Protein AF-A0A371BZV0-F1 (afdb_monomer_lite)

InterPro domains:
  IPR009071 High mobility group box domain [PF00505] (118-190)
  IPR009071 High mobility group box domain [PS50118] (118-191)
  IPR009071 High mobility group box domain [SM00398] (117-192)
  IPR036910 High mobility group box domain superfamily [G3DSA:1.10.30.10] (103-214)
  IPR036910 High mobility group box domain superfamily [SSF47095] (103-203)
  IPR050342 High Mobility Group Box (HMGB) [PTHR48112] (61-260)

Organism: Yarrowia lipolytica (NCBI:txid4952)

Radius of gyration: 34.26 Å; chains: 1; bounding box: 110×51×80 Å

pLDDT: mean 70.39, std 23.41, range [23.8, 97.5]

Secondary structure (DSSP, 8-state):
-------------HHHHHHHHHHHHHHHHHHHHHHHHHHHHHHHHHHHHHHHHHHHHHHHT--HHHHHHHHHTTTT----TTS-SSS-SSSSS---------TTS---PPP---TTSPPPPPPHHHHHHHHHHHHHHHHHHHTTPPPPPHHHHHHHHHHHHHHS-HHHHHHHHHHHHHHHHHHHHHHHHHHHHH-HHHHHHHHHHHTT-TT--S--S-------------------------SSTTTHHHHHHHHHHHHHHTT--

Sequence (265 aa):
MVKRRNNLNVDLEDSQLGQLKGKRDQVIAATKTLELAAQNASWAIRDFHAEFATIIGKLQNLTDEQIEALKELSLEALPEKGAFLGTNNSLFGGRAVEEELTPTGRKKRKREVDPLMPKKPMTVFLAFSTQQRAVIRAEREKQGLPPLINVDMANEVARLWSLLPEEAKEPYKVKYQEKLAEYHLRKEQYMASKNPAAAAELVAAAAVAEVADEEFADAVEDVEDVEDVEEGVEPEVKEEVKKK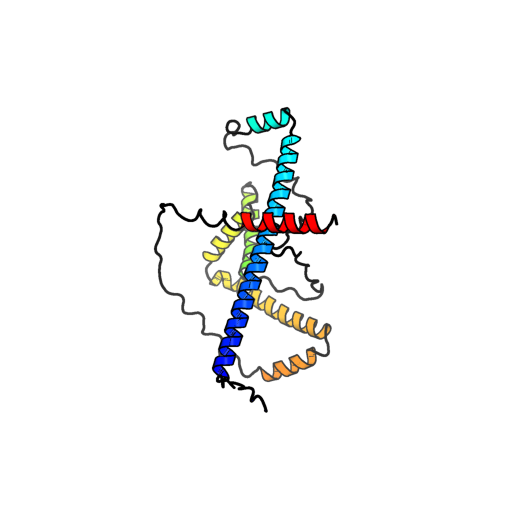DKKDKKDKKDKKAKKEKKRKE

Foldseek 3Di:
DDPPDPPPPPPDPVVNVVVVVVVVVVVVVVVVVVVVVVVLVVVVVVVVVVVVVVVVVVVVPDDPVNVVVVVVVPDPPDDPPDPDPDDPPPPPPDDDPPQDQDSVNDRPPDPPDPPQAQDQDDALLRVQLVVVLVVVQVVCVVVVHDRDDPVVSVVVSVVVVVVDDVVVSVVSVVVNVVSRVVNVVSNLVVVCVVPVPVNVVVVVVVVVPPPDDPPDPPDPPDDDDDDDDDDDDDDDDDDDDDPDVPPVVVVVVVVVVVVVVVVPD

Structure (mmCIF, N/CA/C/O backbone):
data_AF-A0A371BZV0-F1
#
_entry.id   AF-A0A371BZV0-F1
#
loop_
_atom_site.group_PDB
_atom_site.id
_atom_site.type_symbol
_atom_site.label_atom_id
_atom_site.label_alt_id
_atom_site.label_comp_id
_atom_site.label_asym_id
_atom_site.label_entity_id
_atom_site.label_seq_id
_atom_site.pdbx_PDB_ins_code
_atom_site.Cartn_x
_atom_site.Cartn_y
_atom_site.Cartn_z
_atom_site.occupancy
_atom_site.B_iso_or_equiv
_atom_site.auth_seq_id
_atom_site.auth_comp_id
_atom_site.auth_asym_id
_atom_site.auth_atom_id
_atom_site.pdbx_PDB_model_num
ATOM 1 N N . MET A 1 1 ? 79.883 -2.432 4.112 1.00 40.06 1 MET A N 1
ATOM 2 C CA . MET A 1 1 ? 78.928 -3.314 4.826 1.00 40.06 1 MET A CA 1
ATOM 3 C C . MET A 1 1 ? 77.507 -2.908 4.425 1.00 40.06 1 MET A C 1
ATOM 5 O O . MET A 1 1 ? 76.896 -2.070 5.071 1.00 40.06 1 MET A O 1
ATOM 9 N N . VAL A 1 2 ? 77.018 -3.399 3.282 1.00 39.94 2 VAL A N 1
ATOM 10 C CA . VAL A 1 2 ? 75.703 -3.019 2.731 1.00 39.94 2 VAL A CA 1
ATOM 11 C C . VAL A 1 2 ? 74.692 -4.087 3.141 1.00 39.94 2 VAL A C 1
ATOM 13 O O . VAL A 1 2 ? 74.765 -5.226 2.685 1.00 39.94 2 VAL A O 1
ATOM 16 N N . LYS A 1 3 ? 73.783 -3.734 4.055 1.00 49.84 3 LYS A N 1
ATOM 17 C CA . LYS A 1 3 ? 72.660 -4.583 4.475 1.00 49.84 3 LYS A CA 1
ATOM 18 C C . LYS A 1 3 ? 71.710 -4.740 3.285 1.00 49.84 3 LYS A C 1
ATOM 20 O O . LYS A 1 3 ? 70.922 -3.841 3.001 1.00 49.84 3 LYS A O 1
ATOM 25 N N . ARG A 1 4 ? 71.803 -5.876 2.586 1.00 47.41 4 ARG A N 1
ATOM 26 C CA . ARG A 1 4 ? 70.780 -6.327 1.635 1.00 47.41 4 ARG A CA 1
ATOM 27 C C . ARG A 1 4 ? 69.470 -6.476 2.408 1.00 47.41 4 ARG A C 1
ATOM 29 O O . ARG A 1 4 ? 69.357 -7.341 3.272 1.00 47.41 4 ARG A O 1
ATOM 36 N N . ARG A 1 5 ? 68.509 -5.587 2.154 1.00 54.34 5 ARG A N 1
ATOM 37 C CA . ARG A 1 5 ? 67.121 -5.797 2.571 1.00 54.34 5 ARG A CA 1
ATOM 38 C C . ARG A 1 5 ? 66.576 -6.900 1.671 1.00 54.34 5 ARG A C 1
ATOM 40 O O . ARG A 1 5 ? 66.437 -6.686 0.471 1.00 54.34 5 ARG A O 1
ATOM 47 N N . ASN A 1 6 ? 66.334 -8.076 2.240 1.00 51.59 6 ASN A N 1
ATOM 48 C CA . ASN A 1 6 ? 65.562 -9.123 1.584 1.00 51.59 6 ASN A CA 1
ATOM 49 C C . ASN A 1 6 ? 64.120 -8.620 1.453 1.00 51.59 6 ASN A C 1
ATOM 51 O O . ASN A 1 6 ? 63.315 -8.793 2.365 1.00 51.59 6 ASN A O 1
ATOM 55 N N . ASN A 1 7 ? 63.810 -7.956 0.341 1.00 53.53 7 ASN A N 1
ATOM 56 C CA . ASN A 1 7 ? 62.431 -7.784 -0.086 1.00 53.53 7 ASN A CA 1
ATOM 57 C C . ASN A 1 7 ? 61.965 -9.155 -0.584 1.00 53.53 7 ASN A C 1
ATOM 59 O O . ASN A 1 7 ? 62.291 -9.549 -1.701 1.00 53.53 7 ASN A O 1
ATOM 63 N N . LEU A 1 8 ? 61.258 -9.900 0.267 1.00 54.12 8 LEU A N 1
ATOM 64 C CA . LEU A 1 8 ? 60.425 -11.007 -0.191 1.00 54.12 8 LEU A CA 1
ATOM 65 C C . LEU A 1 8 ? 59.301 -10.394 -1.028 1.00 54.12 8 LEU A C 1
ATOM 67 O O . LEU A 1 8 ? 58.294 -9.944 -0.484 1.00 54.12 8 LEU A O 1
ATOM 71 N N . ASN A 1 9 ? 59.514 -10.316 -2.339 1.00 54.59 9 ASN A N 1
ATOM 72 C CA . ASN A 1 9 ? 58.431 -10.088 -3.279 1.00 54.59 9 ASN A CA 1
ATOM 73 C C . ASN A 1 9 ? 57.617 -11.382 -3.286 1.00 54.59 9 ASN A C 1
ATOM 75 O O . ASN A 1 9 ? 58.032 -12.389 -3.852 1.00 54.59 9 ASN A O 1
ATOM 79 N N . VAL A 1 10 ? 56.538 -11.401 -2.507 1.00 62.56 10 VAL A N 1
ATOM 80 C CA . VAL A 1 10 ? 55.558 -12.478 -2.577 1.00 62.56 10 VAL A CA 1
ATOM 81 C C . VAL A 1 10 ? 54.732 -12.163 -3.812 1.00 62.56 10 VAL A C 1
ATOM 83 O O . VAL A 1 10 ? 53.870 -11.287 -3.762 1.00 62.56 10 VAL A O 1
ATOM 86 N N . ASP A 1 11 ? 55.053 -12.817 -4.923 1.00 61.06 11 ASP A N 1
ATOM 87 C CA . ASP A 1 11 ? 54.274 -12.744 -6.155 1.00 61.06 11 ASP A CA 1
ATOM 88 C C . ASP A 1 11 ? 52.943 -13.477 -5.903 1.00 61.06 11 ASP A C 1
ATOM 90 O O . ASP A 1 11 ? 52.783 -14.661 -6.190 1.00 61.06 11 ASP A O 1
ATOM 94 N N . LEU A 1 12 ? 52.007 -12.800 -5.229 1.00 62.16 12 LEU A N 1
ATOM 95 C CA . LEU A 1 12 ? 50.623 -13.249 -5.147 1.00 62.16 12 LEU A CA 1
ATOM 96 C C . LEU A 1 12 ? 49.982 -12.986 -6.506 1.00 62.16 12 LEU A C 1
ATOM 98 O O . LEU A 1 12 ? 49.878 -11.831 -6.914 1.00 62.16 12 LEU A O 1
ATOM 102 N N . GLU A 1 13 ? 49.522 -14.049 -7.161 1.00 75.69 13 GLU A N 1
ATOM 103 C CA . GLU A 1 13 ? 48.702 -13.974 -8.371 1.00 75.69 13 GLU A CA 1
ATOM 104 C C . GLU A 1 13 ? 47.569 -12.948 -8.183 1.00 75.69 13 GLU A C 1
ATOM 106 O O . GLU A 1 13 ? 46.891 -12.948 -7.146 1.00 75.69 13 GLU A O 1
ATOM 111 N N . ASP A 1 14 ? 47.318 -12.092 -9.179 1.00 73.06 14 ASP A N 1
ATOM 112 C CA . ASP A 1 14 ? 46.333 -10.996 -9.096 1.00 73.06 14 ASP A CA 1
ATOM 113 C C . ASP A 1 14 ? 44.936 -11.481 -8.658 1.00 73.06 14 ASP A C 1
ATOM 115 O O . ASP A 1 14 ? 44.202 -10.782 -7.950 1.00 73.06 14 ASP A O 1
ATOM 119 N N . SER A 1 15 ? 44.599 -12.729 -8.999 1.00 74.88 15 SER A N 1
ATOM 120 C CA . SER A 1 15 ? 43.389 -13.429 -8.556 1.00 74.88 15 SER A CA 1
ATOM 121 C C . SER A 1 15 ? 43.332 -13.629 -7.033 1.00 74.88 15 SER A C 1
ATOM 123 O O . SER A 1 15 ? 42.316 -13.333 -6.397 1.00 74.88 15 SER A O 1
ATOM 125 N N . GLN A 1 16 ? 44.430 -14.059 -6.402 1.00 80.75 16 GLN A N 1
ATOM 126 C CA . GLN A 1 16 ? 44.503 -14.252 -4.949 1.00 80.75 16 GLN A CA 1
ATOM 127 C C . GLN A 1 16 ? 44.438 -12.915 -4.201 1.00 80.75 16 GLN A C 1
ATOM 129 O O . GLN A 1 16 ? 43.784 -12.811 -3.158 1.00 80.75 16 GLN A O 1
ATOM 134 N N . LEU A 1 17 ? 45.053 -11.868 -4.757 1.00 80.06 17 LEU A N 1
ATOM 135 C CA . LEU A 1 17 ? 44.979 -10.515 -4.210 1.00 80.06 17 LEU A CA 1
ATOM 136 C C . LEU A 1 17 ? 43.555 -9.940 -4.306 1.00 80.06 17 LEU A C 1
ATOM 138 O O . LEU A 1 17 ? 43.085 -9.294 -3.365 1.00 80.06 17 LEU A O 1
ATOM 142 N N . GLY A 1 18 ? 42.849 -10.202 -5.410 1.00 87.31 18 GLY A N 1
ATOM 143 C CA . GLY A 1 18 ? 41.439 -9.850 -5.593 1.00 87.31 18 GLY A CA 1
ATOM 144 C C . GLY A 1 18 ? 40.530 -10.538 -4.573 1.00 87.31 18 GLY A C 1
ATOM 145 O O . GLY A 1 18 ? 39.744 -9.872 -3.895 1.00 87.31 18 GLY A O 1
ATOM 146 N N . GLN A 1 19 ? 40.699 -11.848 -4.376 1.00 89.62 19 GLN A N 1
ATOM 147 C CA . GLN A 1 19 ? 39.958 -12.608 -3.363 1.00 89.62 19 GLN A CA 1
ATOM 148 C C . GLN A 1 19 ? 40.221 -12.095 -1.942 1.00 89.62 19 GLN A C 1
ATOM 150 O O . GLN A 1 19 ? 39.294 -11.986 -1.138 1.00 89.62 19 GLN A O 1
ATOM 155 N N . LEU A 1 20 ? 41.470 -11.749 -1.619 1.00 88.88 20 LEU A N 1
ATOM 156 C CA . LEU A 1 20 ? 41.826 -11.230 -0.300 1.00 88.88 20 LEU A CA 1
ATOM 157 C C . LEU A 1 20 ? 41.215 -9.845 -0.041 1.00 88.88 20 LEU A C 1
ATOM 159 O O . LEU A 1 20 ? 40.730 -9.588 1.062 1.00 88.88 20 LEU A O 1
ATOM 163 N N . LYS A 1 21 ? 41.177 -8.972 -1.057 1.00 90.88 21 LYS A N 1
ATOM 164 C CA . LYS A 1 21 ? 40.480 -7.677 -0.989 1.00 90.88 21 LYS A CA 1
ATOM 165 C C . LYS A 1 21 ? 38.976 -7.866 -0.780 1.00 90.88 21 LYS A C 1
ATOM 167 O O . LYS A 1 21 ? 38.430 -7.250 0.128 1.00 90.88 21 LYS A O 1
ATOM 172 N N . GLY A 1 22 ? 38.343 -8.779 -1.518 1.00 94.38 22 GLY A N 1
ATOM 173 C CA . GLY A 1 22 ? 36.924 -9.106 -1.341 1.00 94.38 22 GLY A CA 1
ATOM 174 C C . GLY A 1 22 ? 36.604 -9.619 0.066 1.00 94.38 22 GLY A C 1
ATOM 175 O O . GLY A 1 22 ? 35.682 -9.125 0.710 1.00 94.38 22 GLY A O 1
ATOM 176 N N . LYS A 1 23 ? 37.420 -10.538 0.602 1.00 94.00 23 LYS A N 1
ATOM 177 C CA . LYS A 1 23 ? 37.276 -11.036 1.983 1.00 94.00 23 LYS A CA 1
ATOM 178 C C . LYS A 1 23 ? 37.471 -9.932 3.023 1.00 94.00 23 LYS A C 1
ATOM 180 O O . LYS A 1 23 ? 36.718 -9.859 3.990 1.00 94.00 23 LYS A O 1
ATOM 185 N N . ARG A 1 24 ? 38.454 -9.047 2.833 1.00 94.56 24 ARG A N 1
ATOM 186 C CA . ARG A 1 24 ? 38.654 -7.874 3.698 1.00 94.56 24 ARG A CA 1
ATOM 187 C C . ARG A 1 24 ? 37.422 -6.970 3.681 1.00 94.56 24 ARG A C 1
ATOM 189 O O . ARG A 1 24 ? 36.960 -6.556 4.740 1.00 94.56 24 ARG A O 1
ATOM 196 N N . ASP A 1 25 ? 36.891 -6.679 2.501 1.00 95.69 25 ASP A N 1
ATOM 197 C CA . ASP A 1 25 ? 35.738 -5.794 2.348 1.00 95.69 25 ASP A CA 1
ATOM 198 C C . ASP A 1 25 ? 34.473 -6.428 2.949 1.00 95.69 25 ASP A C 1
ATOM 200 O O . ASP A 1 25 ? 33.701 -5.735 3.608 1.00 95.69 25 ASP A O 1
ATOM 204 N N . GLN A 1 26 ? 34.324 -7.754 2.857 1.00 95.75 26 GLN A N 1
ATOM 205 C CA . GLN A 1 26 ? 33.276 -8.511 3.545 1.00 95.75 26 GLN A CA 1
ATOM 206 C C . GLN A 1 26 ? 33.379 -8.392 5.074 1.00 95.75 26 GLN A C 1
ATOM 208 O O . GLN A 1 26 ? 32.373 -8.147 5.739 1.00 95.75 26 GLN A O 1
ATOM 213 N N . VAL A 1 27 ? 34.587 -8.502 5.641 1.00 96.88 27 VAL A N 1
ATOM 214 C CA . VAL A 1 27 ? 34.812 -8.296 7.084 1.00 96.88 27 VAL A CA 1
ATOM 215 C C . VAL A 1 27 ? 34.461 -6.864 7.492 1.00 96.88 27 VAL A C 1
ATOM 217 O O . VAL A 1 27 ? 33.822 -6.665 8.521 1.00 96.88 27 VAL A O 1
ATOM 220 N N . ILE A 1 28 ? 34.823 -5.864 6.684 1.00 96.75 28 ILE A N 1
ATOM 221 C CA . ILE A 1 28 ? 34.488 -4.455 6.944 1.00 96.75 28 ILE A CA 1
ATOM 222 C C . ILE A 1 28 ? 32.972 -4.217 6.869 1.00 96.75 28 ILE A C 1
ATOM 224 O O . ILE A 1 28 ? 32.425 -3.447 7.658 1.00 96.75 28 ILE A O 1
ATOM 228 N N . ALA A 1 29 ? 32.276 -4.860 5.933 1.00 97.00 29 ALA A N 1
ATOM 229 C CA . ALA A 1 29 ? 30.821 -4.791 5.857 1.00 97.00 29 ALA A CA 1
ATOM 230 C C . ALA A 1 29 ? 30.184 -5.392 7.118 1.00 97.00 29 ALA A C 1
ATOM 232 O O . ALA A 1 29 ? 29.370 -4.730 7.760 1.00 97.00 29 ALA A O 1
ATOM 233 N N . ALA A 1 30 ? 30.616 -6.591 7.520 1.00 97.44 30 ALA A N 1
ATOM 234 C CA . ALA A 1 30 ? 30.106 -7.279 8.704 1.00 97.44 30 ALA A CA 1
ATOM 235 C C . ALA A 1 30 ? 30.332 -6.480 10.002 1.00 97.44 30 ALA A C 1
ATOM 237 O O . ALA A 1 30 ? 29.458 -6.424 10.871 1.00 97.44 30 ALA A O 1
ATOM 238 N N . THR A 1 31 ? 31.482 -5.816 10.146 1.00 97.31 31 THR A N 1
ATOM 239 C CA . THR A 1 31 ? 31.759 -4.982 11.326 1.00 97.31 31 THR A CA 1
ATOM 240 C C . THR A 1 31 ? 30.892 -3.728 11.352 1.00 97.31 31 THR A C 1
ATOM 242 O O . THR A 1 31 ? 30.377 -3.379 12.412 1.00 97.31 31 THR A O 1
ATOM 245 N N . LYS A 1 32 ? 30.644 -3.090 10.202 1.00 97.50 32 LYS A N 1
ATOM 246 C CA . LYS A 1 32 ? 29.723 -1.945 10.111 1.00 97.50 32 LYS A CA 1
ATOM 247 C C . LYS A 1 32 ? 28.277 -2.334 10.398 1.00 97.50 32 LYS A C 1
ATOM 249 O O . LYS A 1 32 ? 27.567 -1.580 11.058 1.00 97.50 32 LYS A O 1
ATOM 254 N N . THR A 1 33 ? 27.831 -3.504 9.941 1.00 97.38 33 THR A N 1
ATOM 255 C CA . THR A 1 33 ? 26.485 -3.995 10.271 1.00 97.38 33 THR A CA 1
ATOM 256 C C . THR A 1 33 ? 26.351 -4.300 11.759 1.00 97.38 33 THR A C 1
ATOM 258 O O . THR A 1 33 ? 25.329 -3.968 12.353 1.00 97.38 33 THR A O 1
ATOM 261 N N . LEU A 1 34 ? 27.392 -4.864 12.384 1.00 97.12 34 LEU A N 1
ATOM 262 C CA . LEU A 1 34 ? 27.423 -5.091 13.830 1.00 97.12 34 LEU A CA 1
ATOM 263 C C . LEU A 1 34 ? 27.383 -3.766 14.607 1.00 97.12 34 LEU A C 1
ATOM 265 O O . LEU A 1 34 ? 26.657 -3.649 15.591 1.00 97.12 34 LEU A O 1
ATOM 269 N N . GLU A 1 35 ? 28.131 -2.759 14.154 1.00 96.69 35 GLU A N 1
ATOM 270 C CA . GLU A 1 35 ? 28.120 -1.421 14.746 1.00 96.69 35 GLU A CA 1
ATOM 271 C C . GLU A 1 35 ? 26.728 -0.782 14.663 1.00 96.69 35 GLU A C 1
ATOM 273 O O . GLU A 1 35 ? 26.225 -0.274 15.666 1.00 96.69 35 GLU A O 1
ATOM 278 N N . LEU A 1 36 ? 26.067 -0.867 13.505 1.00 97.38 36 LEU A N 1
ATOM 279 C CA . LEU A 1 36 ? 24.704 -0.365 13.329 1.00 97.38 36 LEU A CA 1
ATOM 280 C C . LEU A 1 36 ? 23.706 -1.101 14.233 1.00 97.38 36 LEU A C 1
ATOM 282 O O . LEU A 1 36 ? 22.873 -0.464 14.874 1.00 97.38 36 LEU A O 1
ATOM 286 N N . ALA A 1 37 ? 23.808 -2.428 14.334 1.00 96.81 37 ALA A N 1
ATOM 287 C CA . ALA A 1 37 ? 22.966 -3.218 15.228 1.00 96.81 37 ALA A CA 1
ATOM 288 C C . ALA A 1 37 ? 23.155 -2.807 16.699 1.00 96.81 37 ALA A C 1
ATOM 290 O O . ALA A 1 37 ? 22.175 -2.642 17.426 1.00 96.81 37 ALA A O 1
ATOM 291 N N . ALA A 1 38 ? 24.397 -2.563 17.128 1.00 96.50 38 ALA A N 1
ATOM 292 C CA . ALA A 1 38 ? 24.695 -2.081 18.475 1.00 96.50 38 ALA A CA 1
ATOM 293 C C . ALA A 1 38 ? 24.136 -0.669 18.733 1.00 96.50 38 ALA A C 1
ATOM 295 O O . ALA A 1 38 ? 23.610 -0.399 19.815 1.00 96.50 38 ALA A O 1
ATOM 296 N N . GLN A 1 39 ? 24.206 0.229 17.745 1.00 96.56 39 GLN A N 1
ATOM 297 C CA . GLN A 1 39 ? 23.608 1.565 17.834 1.00 96.56 39 GLN A CA 1
ATOM 298 C C . GLN A 1 39 ? 22.078 1.495 17.936 1.00 96.56 39 GLN A C 1
ATOM 300 O O . GLN A 1 39 ? 21.499 2.155 18.798 1.00 96.56 39 GLN A O 1
ATOM 305 N N . ASN A 1 40 ? 21.432 0.651 17.128 1.00 95.38 40 ASN A N 1
ATOM 306 C CA . ASN A 1 40 ? 19.984 0.443 17.177 1.00 95.38 40 ASN A CA 1
ATOM 307 C C . ASN A 1 40 ? 19.537 -0.131 18.527 1.00 95.38 40 ASN A C 1
ATOM 309 O O . ASN A 1 40 ? 18.561 0.347 19.098 1.00 95.38 40 ASN A O 1
ATOM 313 N N . ALA A 1 41 ? 20.276 -1.099 19.076 1.00 95.88 41 ALA A N 1
ATOM 314 C CA . ALA A 1 41 ? 20.005 -1.634 20.408 1.00 95.88 41 ALA A CA 1
ATOM 315 C C . ALA A 1 41 ? 20.126 -0.549 21.493 1.00 95.88 41 ALA A C 1
ATOM 317 O O . ALA A 1 41 ? 19.272 -0.450 22.368 1.00 95.88 41 ALA A O 1
ATOM 318 N N . SER A 1 42 ? 21.148 0.310 21.415 1.00 95.38 42 SER A N 1
ATOM 319 C CA . SER A 1 42 ? 21.314 1.448 22.331 1.00 95.38 42 SER A CA 1
ATOM 320 C C . SER A 1 42 ? 20.135 2.426 22.265 1.00 95.38 42 SER A C 1
ATOM 322 O O . SER A 1 42 ? 19.647 2.884 23.300 1.00 95.38 42 SER A O 1
ATOM 324 N N . TRP A 1 43 ? 19.646 2.716 21.055 1.00 95.38 43 TRP A N 1
ATOM 325 C CA . TRP A 1 43 ? 18.470 3.559 20.854 1.00 95.38 43 TRP A CA 1
ATOM 326 C C . TRP A 1 43 ? 17.208 2.925 21.449 1.00 95.38 43 TRP A C 1
ATOM 328 O O . TRP A 1 43 ? 16.553 3.557 22.273 1.00 95.38 43 TRP A O 1
ATOM 338 N N . ALA A 1 44 ? 16.945 1.650 21.152 1.00 95.00 44 ALA A N 1
ATOM 339 C CA . ALA A 1 44 ? 15.802 0.919 21.698 1.00 95.00 44 ALA A CA 1
ATOM 340 C C . ALA A 1 44 ? 15.808 0.872 23.237 1.00 95.00 44 ALA A C 1
ATOM 342 O O . ALA A 1 44 ? 14.771 1.057 23.869 1.00 95.00 44 ALA A O 1
ATOM 343 N N . ILE A 1 45 ? 16.978 0.683 23.860 1.00 95.12 45 ILE A N 1
ATOM 344 C CA . ILE A 1 45 ? 17.112 0.711 25.325 1.00 95.12 45 ILE A CA 1
ATOM 345 C C . ILE A 1 45 ? 16.786 2.103 25.872 1.00 95.12 45 ILE A C 1
ATOM 347 O O . ILE A 1 45 ? 16.069 2.227 26.863 1.00 95.12 45 ILE A O 1
ATOM 351 N N . ARG A 1 46 ? 17.306 3.166 25.252 1.00 94.31 46 ARG A N 1
ATOM 352 C CA . ARG A 1 46 ? 17.027 4.539 25.690 1.00 94.31 46 ARG A CA 1
ATOM 353 C C . ARG A 1 46 ? 15.536 4.860 25.595 1.00 94.31 46 ARG A C 1
ATOM 355 O O . ARG A 1 46 ? 15.000 5.458 26.527 1.00 94.31 46 ARG A O 1
ATOM 362 N N . ASP A 1 47 ? 14.899 4.468 24.503 1.00 94.38 47 ASP A N 1
ATOM 363 C CA . ASP A 1 47 ? 13.479 4.712 24.271 1.00 94.38 47 ASP A CA 1
ATOM 364 C C . ASP A 1 47 ? 12.622 3.932 25.271 1.00 94.38 47 ASP A C 1
ATOM 366 O O . ASP A 1 47 ? 11.784 4.532 25.944 1.00 94.38 47 ASP A O 1
ATOM 370 N N . PHE A 1 48 ? 12.936 2.652 25.505 1.00 95.25 48 PHE A N 1
ATOM 371 C CA . PHE A 1 48 ? 12.301 1.860 26.561 1.00 95.25 48 PHE A CA 1
ATOM 372 C C . PHE A 1 48 ? 12.418 2.540 27.930 1.00 95.25 48 PHE A C 1
ATOM 374 O O . PHE A 1 48 ? 11.429 2.679 28.642 1.00 95.25 48 PHE A O 1
ATOM 381 N N . HIS A 1 49 ? 13.609 3.016 28.302 1.00 94.38 49 HIS A N 1
ATOM 382 C CA . HIS A 1 49 ? 13.808 3.709 29.576 1.00 94.38 49 HIS A CA 1
ATOM 383 C C . HIS A 1 49 ? 13.002 5.016 29.670 1.00 94.38 49 HIS A C 1
ATOM 385 O O . HIS A 1 49 ? 12.516 5.351 30.751 1.00 94.38 49 HIS A O 1
ATOM 391 N N . ALA A 1 50 ? 12.854 5.759 28.571 1.00 90.88 50 ALA A N 1
ATOM 392 C CA . ALA A 1 50 ? 12.088 7.004 28.536 1.00 90.88 50 ALA A CA 1
ATOM 393 C C . ALA A 1 50 ? 10.577 6.756 28.671 1.00 90.88 50 ALA A C 1
ATOM 395 O O . ALA A 1 50 ? 9.901 7.433 29.453 1.00 90.88 50 ALA A O 1
ATOM 396 N N . GLU A 1 51 ? 10.050 5.762 27.960 1.00 91.50 51 GLU A N 1
ATOM 397 C CA . GLU A 1 51 ? 8.651 5.350 28.072 1.00 91.50 51 GLU A CA 1
ATOM 398 C C . GLU A 1 51 ? 8.357 4.772 29.454 1.00 91.50 51 GLU A C 1
ATOM 400 O O . GLU A 1 51 ? 7.393 5.180 30.101 1.00 91.50 51 GLU A O 1
ATOM 405 N N . PHE A 1 52 ? 9.233 3.904 29.963 1.00 90.75 52 PHE A N 1
ATOM 406 C CA . PHE A 1 52 ? 9.118 3.324 31.296 1.00 90.75 52 PHE A CA 1
ATOM 407 C C . PHE A 1 52 ? 9.116 4.402 32.389 1.00 90.75 52 PHE A C 1
ATOM 409 O O . PHE A 1 52 ? 8.268 4.376 33.279 1.00 90.75 52 PHE A O 1
ATOM 416 N N . ALA A 1 53 ? 9.993 5.406 32.294 1.00 87.31 53 ALA A N 1
ATOM 417 C CA . ALA A 1 53 ? 9.992 6.547 33.210 1.00 87.31 53 ALA A CA 1
ATOM 418 C C . ALA A 1 53 ? 8.705 7.380 33.104 1.00 87.31 53 ALA A C 1
ATOM 420 O O . ALA A 1 53 ? 8.184 7.840 34.118 1.00 87.31 53 ALA A O 1
ATOM 421 N N . THR A 1 54 ? 8.162 7.541 31.896 1.00 89.94 54 THR A N 1
ATOM 422 C CA . THR A 1 54 ? 6.887 8.238 31.676 1.00 89.94 54 THR A CA 1
ATOM 423 C C . THR A 1 54 ? 5.722 7.471 32.302 1.00 89.94 54 THR A C 1
ATOM 425 O O . THR A 1 54 ? 4.863 8.076 32.937 1.00 89.94 54 THR A O 1
ATOM 428 N N . ILE A 1 55 ? 5.692 6.144 32.159 1.00 86.94 55 ILE A N 1
ATOM 429 C CA . ILE A 1 55 ? 4.672 5.273 32.756 1.00 86.94 55 ILE A CA 1
ATOM 430 C C . ILE A 1 55 ? 4.768 5.304 34.282 1.00 86.94 55 ILE A C 1
ATOM 432 O O . ILE A 1 55 ? 3.749 5.488 34.940 1.00 86.94 55 ILE A O 1
ATOM 436 N N . ILE A 1 56 ? 5.973 5.204 34.852 1.00 83.56 56 ILE A N 1
ATOM 437 C CA . ILE A 1 56 ? 6.180 5.337 36.302 1.00 83.56 56 ILE A CA 1
ATOM 438 C C . ILE A 1 56 ? 5.736 6.714 36.792 1.00 83.56 56 ILE A C 1
ATOM 440 O O . ILE A 1 56 ? 5.022 6.799 37.785 1.00 83.56 56 ILE A O 1
ATOM 444 N N . GLY A 1 57 ? 6.114 7.786 36.095 1.00 82.81 57 GLY A N 1
ATOM 445 C CA . GLY A 1 57 ? 5.695 9.140 36.452 1.00 82.81 57 GLY A CA 1
ATOM 446 C C . GLY A 1 57 ? 4.178 9.313 36.387 1.00 82.81 57 GLY A C 1
ATOM 447 O O . GLY A 1 57 ? 3.604 9.987 37.234 1.00 82.81 57 GLY A O 1
ATOM 448 N N . LYS A 1 58 ? 3.502 8.669 35.428 1.00 81.06 58 LYS A N 1
ATOM 449 C CA . LYS A 1 58 ? 2.036 8.607 35.403 1.00 81.06 58 LYS A CA 1
ATOM 450 C C . LYS A 1 58 ? 1.515 7.850 36.625 1.00 81.06 58 LYS A C 1
ATOM 452 O O . LYS A 1 58 ? 0.744 8.434 37.368 1.00 81.06 58 LYS A O 1
ATOM 457 N N . LEU A 1 59 ? 2.000 6.632 36.881 1.00 72.50 59 LEU A N 1
ATOM 458 C CA . LEU A 1 59 ? 1.610 5.787 38.022 1.00 72.50 59 LEU A CA 1
ATOM 459 C C . LEU A 1 59 ? 1.777 6.471 39.385 1.00 72.50 59 LEU A C 1
ATOM 461 O O . LEU A 1 59 ? 0.939 6.291 40.257 1.00 72.50 59 LEU A O 1
ATOM 465 N N . GLN A 1 60 ? 2.830 7.267 39.566 1.00 75.88 60 GLN A N 1
ATOM 466 C CA . GLN A 1 60 ? 3.081 8.015 40.803 1.00 75.88 60 GLN A CA 1
ATOM 467 C C . GLN A 1 60 ? 2.134 9.205 41.005 1.00 75.88 60 GLN A C 1
ATOM 469 O O . GLN A 1 60 ? 1.970 9.656 42.133 1.00 75.88 60 GLN A O 1
ATOM 474 N N . ASN A 1 61 ? 1.530 9.710 39.928 1.00 73.62 61 ASN A N 1
ATOM 475 C CA . ASN A 1 61 ? 0.587 10.827 39.953 1.00 73.62 61 ASN A CA 1
ATOM 476 C C . ASN A 1 61 ? -0.878 10.371 39.858 1.00 73.62 61 ASN A C 1
ATOM 478 O O . ASN A 1 61 ? -1.764 11.220 39.754 1.00 73.62 61 ASN A O 1
ATOM 482 N N . LEU A 1 62 ? -1.145 9.059 39.859 1.00 71.31 62 LEU A N 1
ATOM 483 C CA . LEU A 1 62 ? -2.510 8.559 39.977 1.00 71.31 62 LEU A CA 1
ATOM 484 C C . LEU A 1 62 ? -3.025 8.857 41.390 1.00 71.31 62 LEU A C 1
ATOM 486 O O . LEU A 1 62 ? -2.379 8.515 42.378 1.00 71.31 62 LEU A O 1
ATOM 490 N N . THR A 1 63 ? -4.188 9.497 41.474 1.00 78.62 63 THR A N 1
ATOM 491 C CA . THR A 1 63 ? -4.894 9.701 42.742 1.00 78.62 63 THR A CA 1
ATOM 492 C C . THR A 1 63 ? -5.494 8.383 43.225 1.00 78.62 63 THR A C 1
ATOM 494 O O . THR A 1 63 ? -5.779 7.496 42.417 1.00 78.62 63 THR A O 1
ATOM 497 N N . ASP A 1 64 ? -5.723 8.256 44.532 1.00 74.38 64 ASP A N 1
ATOM 498 C CA . ASP A 1 64 ? -6.292 7.038 45.125 1.00 74.38 64 ASP A CA 1
ATOM 499 C C . ASP A 1 64 ? -7.639 6.649 44.476 1.00 74.38 64 ASP A C 1
ATOM 501 O O . ASP A 1 64 ? -7.876 5.473 44.210 1.00 74.38 64 ASP A O 1
ATOM 505 N N . GLU A 1 65 ? -8.445 7.635 44.065 1.00 74.44 65 GLU A N 1
ATOM 506 C CA . GLU A 1 65 ? -9.693 7.439 43.307 1.00 74.44 65 GLU A CA 1
ATOM 507 C C . GLU A 1 65 ? -9.471 6.799 41.920 1.00 74.44 65 GLU A C 1
ATOM 509 O O . GLU A 1 65 ? -10.242 5.944 41.485 1.00 74.44 65 GLU A O 1
ATOM 514 N N . GLN A 1 66 ? -8.401 7.173 41.207 1.00 73.31 66 GLN A N 1
ATOM 515 C CA . GLN A 1 66 ? -8.063 6.573 39.908 1.00 73.31 66 GLN A CA 1
ATOM 516 C C . GLN A 1 66 ? -7.480 5.164 40.060 1.00 73.31 66 GLN A C 1
ATOM 518 O O . GLN A 1 66 ? -7.655 4.320 39.180 1.00 73.31 66 GLN A O 1
ATOM 523 N N . ILE A 1 67 ? -6.800 4.899 41.177 1.00 70.69 67 ILE A N 1
ATOM 524 C CA . ILE A 1 67 ? -6.291 3.569 41.529 1.00 70.69 67 ILE A CA 1
ATOM 525 C C . ILE A 1 67 ? -7.457 2.633 41.872 1.00 70.69 67 ILE A C 1
ATOM 527 O O . ILE A 1 67 ? -7.435 1.470 41.472 1.00 70.69 67 ILE A O 1
ATOM 531 N N . GLU A 1 68 ? -8.481 3.122 42.572 1.00 71.38 68 GLU A N 1
ATOM 532 C CA . GLU A 1 68 ? -9.710 2.372 42.852 1.00 71.38 68 GLU A CA 1
ATOM 533 C C . GLU A 1 68 ? -10.520 2.102 41.578 1.00 71.38 68 GLU A C 1
ATOM 535 O O . GLU A 1 68 ? -10.874 0.952 41.328 1.00 71.38 68 GLU A O 1
ATOM 540 N N . ALA A 1 69 ? -10.688 3.091 40.694 1.00 69.12 69 ALA A N 1
ATOM 541 C CA . ALA A 1 69 ? -11.358 2.899 39.403 1.00 69.12 69 ALA A CA 1
ATOM 542 C C . ALA A 1 69 ? -10.652 1.869 38.495 1.00 69.12 69 ALA A C 1
ATOM 544 O O . ALA A 1 69 ? -11.305 1.102 37.788 1.00 69.12 69 ALA A O 1
ATOM 545 N N . LEU A 1 70 ? -9.314 1.805 38.517 1.00 67.94 70 LEU A N 1
ATOM 546 C CA . LEU A 1 70 ? -8.553 0.780 37.790 1.00 67.94 70 LEU A CA 1
ATOM 547 C C . LEU A 1 70 ? -8.704 -0.623 38.392 1.00 67.94 70 LEU A C 1
ATOM 549 O O . LEU A 1 70 ? -8.641 -1.604 37.650 1.00 67.94 70 LEU A O 1
ATOM 553 N N . LYS A 1 71 ? -8.901 -0.731 39.711 1.00 64.69 71 LYS A N 1
ATOM 554 C CA . LYS A 1 71 ? -9.182 -2.007 40.384 1.00 64.69 71 LYS A CA 1
ATOM 555 C C . LYS A 1 71 ? -10.588 -2.506 40.062 1.00 64.69 71 LYS A C 1
ATOM 557 O O . LYS A 1 71 ? -10.734 -3.691 39.782 1.00 64.69 71 LYS A O 1
ATOM 562 N N . GLU A 1 72 ? -11.580 -1.615 40.015 1.00 61.81 72 GLU A N 1
ATOM 563 C CA . GLU A 1 72 ? -12.948 -1.968 39.604 1.00 61.81 72 GLU A CA 1
ATOM 564 C C . GLU A 1 72 ? -13.035 -2.405 38.135 1.00 61.81 72 GLU A C 1
ATOM 566 O O . GLU A 1 72 ? -13.861 -3.241 37.778 1.00 61.81 72 GLU A O 1
ATOM 571 N N . LEU A 1 73 ? -12.137 -1.909 37.280 1.00 58.38 73 LEU A N 1
ATOM 572 C CA . LEU A 1 73 ? -12.052 -2.328 35.880 1.00 58.38 73 LEU A CA 1
ATOM 573 C C . LEU A 1 73 ? -11.346 -3.686 35.688 1.00 58.38 73 LEU A C 1
ATOM 575 O O . LEU A 1 73 ? -11.401 -4.258 34.596 1.00 58.38 73 LEU A O 1
ATOM 579 N N . SER A 1 74 ? -10.663 -4.215 36.712 1.00 64.00 74 SER A N 1
ATOM 580 C CA . SER A 1 74 ? -9.945 -5.486 36.617 1.00 64.00 74 SER A CA 1
ATOM 581 C C . SER A 1 74 ? -10.835 -6.659 37.049 1.00 64.00 74 SER A C 1
ATOM 583 O O . SER A 1 74 ? -11.109 -6.867 38.224 1.00 64.00 74 SER A O 1
ATOM 585 N N . LEU A 1 75 ? -11.257 -7.433 36.046 1.00 49.34 75 LEU A N 1
ATOM 586 C CA . LEU A 1 75 ? -11.878 -8.767 36.091 1.00 49.34 75 LEU A CA 1
ATOM 587 C C . LEU A 1 75 ? -13.338 -8.945 36.546 1.00 49.34 75 LEU A C 1
ATOM 589 O O . LEU A 1 75 ? -13.890 -9.984 36.194 1.00 49.34 75 LEU A O 1
ATOM 593 N N . GLU A 1 76 ? -14.003 -7.980 37.186 1.00 54.41 76 GLU A N 1
ATOM 594 C CA . GLU A 1 76 ? -15.405 -8.178 37.635 1.00 54.41 76 GLU A CA 1
ATOM 595 C C . GLU A 1 76 ? -16.441 -7.270 36.938 1.00 54.41 76 GLU A C 1
ATOM 597 O O . GLU A 1 76 ? -17.631 -7.573 36.928 1.00 54.41 76 GLU A O 1
ATOM 602 N N . ALA A 1 77 ? -16.001 -6.210 36.248 1.00 53.75 77 ALA A N 1
ATOM 603 C CA . ALA A 1 77 ? -16.868 -5.259 35.541 1.00 53.75 77 ALA A CA 1
ATOM 604 C C . ALA A 1 77 ? -16.927 -5.487 34.014 1.00 53.75 77 ALA A C 1
ATOM 606 O O . ALA A 1 77 ? -16.770 -4.556 33.223 1.00 53.75 77 ALA A O 1
ATOM 607 N N . LEU A 1 78 ? -17.163 -6.726 33.573 1.00 39.72 78 LEU A N 1
ATOM 608 C CA . LEU A 1 78 ? -17.622 -6.986 32.204 1.00 39.72 78 LEU A CA 1
ATOM 609 C C . LEU A 1 78 ? -19.153 -6.853 32.175 1.00 39.72 78 LEU A C 1
ATOM 611 O O . LEU A 1 78 ? -19.833 -7.767 32.643 1.00 39.72 78 LEU A O 1
ATOM 615 N N . PRO A 1 79 ? -19.736 -5.775 31.615 1.00 49.31 79 PRO A N 1
ATOM 616 C CA . PRO A 1 79 ? -21.134 -5.829 31.222 1.00 49.31 79 PRO A CA 1
ATOM 617 C C . PRO A 1 79 ? -21.280 -6.943 30.183 1.00 49.31 79 PRO A C 1
ATOM 619 O O . PRO A 1 79 ? -20.481 -7.034 29.242 1.00 49.31 79 PRO A O 1
ATOM 622 N N . GLU A 1 80 ? -22.276 -7.809 30.372 1.00 51.16 80 GLU A N 1
ATOM 623 C CA . GLU A 1 80 ? -22.610 -8.863 29.419 1.00 51.16 80 GLU A CA 1
ATOM 624 C C . GLU A 1 80 ? -22.606 -8.316 27.986 1.00 51.16 80 GLU A C 1
ATOM 626 O O . GLU A 1 80 ? -23.065 -7.202 27.710 1.00 51.16 80 GLU A O 1
ATOM 631 N N . LYS A 1 81 ? -22.020 -9.107 27.083 1.00 50.47 81 LYS A N 1
ATOM 632 C CA . LYS A 1 81 ? -21.770 -8.808 25.668 1.00 50.47 81 LYS A CA 1
ATOM 633 C C . LYS A 1 81 ? -23.048 -8.366 24.939 1.00 50.47 81 LYS A C 1
ATOM 635 O O . LYS A 1 81 ? -23.685 -9.173 24.270 1.00 50.47 81 LYS A O 1
ATOM 640 N N . GLY A 1 82 ? -23.403 -7.084 25.029 1.00 48.88 82 GLY A N 1
ATOM 641 C CA . GLY A 1 82 ? -24.606 -6.576 24.368 1.00 48.88 82 GLY A CA 1
ATOM 642 C C . GLY A 1 82 ? -24.681 -5.076 24.079 1.00 48.88 82 GLY A C 1
ATOM 643 O O . GLY A 1 82 ? -25.445 -4.702 23.198 1.00 48.88 82 GLY A O 1
ATOM 644 N N . ALA A 1 83 ? -23.912 -4.199 24.740 1.00 46.81 83 ALA A N 1
ATOM 645 C CA . ALA A 1 83 ? -24.285 -2.772 24.771 1.00 46.81 83 ALA A CA 1
ATOM 646 C C . ALA A 1 83 ? -23.223 -1.730 24.345 1.00 46.81 83 ALA A C 1
ATOM 648 O O . ALA A 1 83 ? -23.453 -0.542 24.537 1.00 46.81 83 ALA A O 1
ATOM 649 N N . PHE A 1 84 ? -22.083 -2.100 23.746 1.00 43.50 84 PHE A N 1
ATOM 650 C CA . PHE A 1 84 ? -21.019 -1.116 23.433 1.00 43.50 84 PHE A CA 1
ATOM 651 C C . PHE A 1 84 ? -21.042 -0.527 22.002 1.00 43.50 84 PHE A C 1
ATOM 653 O O . PHE A 1 84 ? -20.235 0.333 21.662 1.00 43.50 84 PHE A O 1
ATOM 660 N N . LEU A 1 85 ? -21.969 -0.939 21.132 1.00 46.56 85 LEU A N 1
ATOM 661 C CA . LEU A 1 85 ? -21.934 -0.580 19.701 1.00 46.56 85 LEU A CA 1
ATOM 662 C C . LEU A 1 85 ? -22.791 0.623 19.280 1.00 46.56 85 LEU A C 1
ATOM 664 O O . LEU A 1 85 ? -23.065 0.798 18.096 1.00 46.56 85 LEU A O 1
ATOM 668 N N . GLY A 1 86 ? -23.170 1.505 20.202 1.00 49.91 86 GLY A N 1
ATOM 669 C CA . GLY A 1 86 ? -23.909 2.714 19.843 1.00 49.91 86 GLY A CA 1
ATOM 670 C C . GLY A 1 86 ? -23.450 3.912 20.647 1.00 49.91 86 GLY A C 1
ATOM 671 O O . GLY A 1 86 ? -23.958 4.083 21.744 1.00 49.91 86 GLY A O 1
ATOM 672 N N . THR A 1 87 ? -22.499 4.709 20.128 1.00 49.91 87 THR A N 1
ATOM 673 C CA . THR A 1 87 ? -22.352 6.163 20.438 1.00 49.91 87 THR A CA 1
ATOM 674 C C . THR A 1 87 ? -21.132 6.882 19.843 1.00 49.91 87 THR A C 1
ATOM 676 O O . THR A 1 87 ? -21.026 8.087 20.026 1.00 49.91 87 THR A O 1
ATOM 679 N N . ASN A 1 88 ? -20.227 6.260 19.079 1.00 45.09 88 ASN A N 1
ATOM 680 C CA . ASN A 1 88 ? -18.958 6.934 18.739 1.00 45.09 88 ASN A CA 1
ATOM 681 C C . ASN A 1 88 ? -18.766 7.285 17.257 1.00 45.09 88 ASN A C 1
ATOM 683 O O . ASN A 1 88 ? -17.735 6.964 16.675 1.00 45.09 88 ASN A O 1
ATOM 687 N N . ASN A 1 89 ? -19.722 8.011 16.661 1.00 48.97 89 ASN A N 1
ATOM 688 C CA . ASN A 1 89 ? -19.548 8.597 15.320 1.00 48.97 89 ASN A CA 1
ATOM 689 C C . ASN A 1 89 ? -19.258 10.115 15.319 1.00 48.97 89 ASN A C 1
ATOM 691 O O . ASN A 1 89 ? -19.183 10.715 14.253 1.00 48.97 89 ASN A O 1
ATOM 695 N N . SER A 1 90 ? -19.065 10.750 16.485 1.00 43.72 90 SER A N 1
ATOM 696 C CA . SER A 1 90 ? -18.811 12.204 16.571 1.00 43.72 90 SER A CA 1
ATOM 697 C C . SER A 1 90 ? -17.416 12.602 17.081 1.00 43.72 90 SER A C 1
ATOM 699 O O . SER A 1 90 ? -17.139 13.795 17.171 1.00 43.72 90 SER A O 1
ATOM 701 N N . LEU A 1 91 ? -16.518 11.655 17.394 1.00 41.25 91 LEU A N 1
ATOM 702 C CA . LEU A 1 91 ? -15.205 11.969 17.997 1.00 41.25 91 LEU A CA 1
ATOM 703 C C . LEU A 1 91 ? -13.987 11.682 17.094 1.00 41.25 91 LEU A C 1
ATOM 705 O O . LEU A 1 91 ? -12.865 12.027 17.446 1.00 41.25 91 LEU A O 1
ATOM 709 N N . PHE A 1 92 ? -14.188 11.107 15.903 1.00 34.38 92 PHE A N 1
ATOM 710 C CA . PHE A 1 92 ? -13.120 10.862 14.914 1.00 34.38 92 PHE A CA 1
ATOM 711 C C . PHE A 1 92 ? -12.978 11.981 13.862 1.00 34.38 92 PHE A C 1
ATOM 713 O O . PHE A 1 92 ? -12.302 11.817 12.848 1.00 34.38 92 PHE A O 1
ATOM 720 N N . GLY A 1 93 ? -13.593 13.140 14.101 1.00 37.88 93 GLY A N 1
ATOM 721 C CA . GLY A 1 93 ? -13.434 14.343 13.286 1.00 37.88 93 GLY A CA 1
ATOM 722 C C . GLY A 1 93 ? -12.399 15.292 13.881 1.00 37.88 93 GLY A C 1
ATOM 723 O O . GLY A 1 93 ? -12.772 16.289 14.485 1.00 37.88 93 GLY A O 1
ATOM 724 N N . GLY A 1 94 ? -11.108 14.991 13.707 1.00 39.88 94 GLY A N 1
ATOM 725 C CA . GLY A 1 94 ? -10.026 15.943 13.990 1.00 39.88 94 GLY A CA 1
ATOM 726 C C . GLY A 1 94 ? -8.990 15.468 15.004 1.00 39.88 94 GLY A C 1
ATOM 727 O O . GLY A 1 94 ? -8.841 16.066 16.064 1.00 39.88 94 GLY A O 1
ATOM 728 N N . ARG A 1 95 ? -8.205 14.442 14.656 1.00 33.91 95 ARG A N 1
ATOM 729 C CA . ARG A 1 95 ? -6.901 14.223 15.292 1.00 33.91 95 ARG A CA 1
ATOM 730 C C . ARG A 1 95 ? -5.809 14.485 14.267 1.00 33.91 95 ARG A C 1
ATOM 732 O O . ARG A 1 95 ? -5.803 13.894 13.188 1.00 33.91 95 ARG A O 1
ATOM 739 N N . ALA A 1 96 ? -4.946 15.440 14.607 1.00 38.09 96 ALA A N 1
ATOM 740 C CA . ALA A 1 96 ? -3.728 15.759 13.887 1.00 38.09 96 ALA A CA 1
ATOM 741 C C . ALA A 1 96 ? -2.976 14.469 13.547 1.00 38.09 96 ALA A C 1
ATOM 743 O O . ALA A 1 96 ? -2.867 13.573 14.381 1.00 38.09 96 ALA A O 1
ATOM 744 N N . VAL A 1 97 ? -2.509 14.394 12.304 1.00 43.19 97 VAL A N 1
ATOM 745 C CA . VAL A 1 97 ? -1.729 13.285 11.758 1.00 43.19 97 VAL A CA 1
ATOM 746 C C . VAL A 1 97 ? -0.496 13.091 12.641 1.00 43.19 97 VAL A C 1
ATOM 748 O O . VAL A 1 97 ? 0.475 13.836 12.517 1.00 43.19 97 VAL A O 1
ATOM 751 N N . GLU A 1 98 ? -0.559 12.131 13.566 1.00 50.31 98 GLU A N 1
ATOM 752 C CA . GLU A 1 98 ? 0.614 11.659 14.291 1.00 50.31 98 GLU A CA 1
ATOM 753 C C . GLU A 1 98 ? 1.553 11.020 13.266 1.00 50.31 98 GLU A C 1
ATOM 755 O O . GLU A 1 98 ? 1.192 10.180 12.440 1.00 50.31 98 GLU A O 1
ATOM 760 N N . GLU A 1 99 ? 2.748 11.582 13.246 1.00 52.19 99 GLU A N 1
ATOM 761 C CA . GLU A 1 99 ? 3.770 11.419 12.238 1.00 52.19 99 GLU A CA 1
ATOM 762 C C . GLU A 1 99 ? 4.463 10.066 12.419 1.00 52.19 99 GLU A C 1
ATOM 764 O O . GLU A 1 99 ? 5.375 9.937 13.232 1.00 52.19 99 GLU A O 1
ATOM 769 N N . GLU A 1 100 ? 4.036 9.051 11.662 1.00 45.12 100 GLU A N 1
ATOM 770 C CA . GLU A 1 100 ? 4.727 7.760 11.634 1.00 45.12 100 GLU A CA 1
ATOM 771 C C . GLU A 1 100 ? 6.173 7.924 11.137 1.00 45.12 100 GLU A C 1
ATOM 773 O O . GLU A 1 100 ? 6.462 8.125 9.948 1.00 45.12 100 GLU A O 1
ATOM 778 N N . LEU A 1 101 ? 7.108 7.825 12.079 1.00 48.62 101 LEU A N 1
ATOM 779 C CA . LEU A 1 101 ? 8.526 7.667 11.812 1.00 48.62 101 LEU A CA 1
ATOM 780 C C . LEU A 1 101 ? 8.768 6.237 11.318 1.00 48.62 101 LEU A C 1
ATOM 782 O O . LEU A 1 101 ? 8.446 5.262 11.986 1.00 48.62 101 LEU A O 1
ATOM 786 N N . THR A 1 102 ? 9.360 6.108 10.131 1.00 52.69 102 THR A N 1
ATOM 787 C CA . THR A 1 102 ? 9.815 4.806 9.617 1.00 52.69 102 THR A CA 1
ATOM 788 C C . THR A 1 102 ? 10.889 4.201 10.539 1.00 52.69 102 THR A C 1
ATOM 790 O O . THR A 1 102 ? 11.582 4.970 11.211 1.00 52.69 102 THR A O 1
ATOM 793 N N . PRO A 1 103 ? 11.136 2.871 10.525 1.00 55.59 103 PRO A N 1
ATOM 794 C CA . PRO A 1 103 ? 12.113 2.188 11.399 1.00 55.59 103 PRO A CA 1
ATOM 795 C C . PRO A 1 103 ? 13.584 2.637 11.245 1.00 55.59 103 PRO A C 1
ATOM 797 O O . PRO A 1 103 ? 14.480 2.071 11.858 1.00 55.59 103 PRO A O 1
ATOM 800 N N . THR A 1 104 ? 13.854 3.669 10.439 1.00 56.22 104 THR A N 1
ATOM 801 C CA . THR A 1 104 ? 15.161 4.338 10.314 1.00 56.22 104 THR A CA 1
ATOM 802 C C . THR A 1 104 ? 15.192 5.733 10.956 1.00 56.22 104 THR A C 1
ATOM 804 O O . THR A 1 104 ? 16.110 6.512 10.699 1.00 56.22 104 THR A O 1
ATOM 807 N N . GLY A 1 105 ? 14.179 6.101 11.753 1.00 57.81 105 GLY A N 1
ATOM 808 C CA . GLY A 1 105 ? 14.101 7.389 12.458 1.00 57.81 105 GLY A CA 1
ATOM 809 C C . GLY A 1 105 ? 13.995 8.613 11.539 1.00 57.81 105 GLY A C 1
ATOM 810 O O . GLY A 1 105 ? 14.016 9.752 12.003 1.00 57.81 105 GLY A O 1
ATOM 811 N N . ARG A 1 106 ? 13.882 8.411 10.219 1.00 59.97 106 ARG A N 1
ATOM 812 C CA . ARG A 1 106 ? 13.727 9.488 9.241 1.00 59.97 106 ARG A CA 1
ATOM 813 C C . ARG A 1 106 ? 12.268 9.603 8.828 1.00 59.97 106 ARG A C 1
ATOM 815 O O . ARG A 1 106 ? 11.664 8.654 8.321 1.00 59.97 106 ARG A O 1
ATOM 822 N N . LYS A 1 107 ? 11.731 10.811 9.002 1.00 64.56 107 LYS A N 1
ATOM 823 C CA . LYS A 1 107 ? 10.460 11.252 8.424 1.00 64.56 107 LYS A CA 1
ATOM 824 C C . LYS A 1 107 ? 10.506 10.972 6.921 1.00 64.56 107 LYS A C 1
ATOM 826 O O . LYS A 1 107 ? 11.391 11.487 6.228 1.00 64.56 107 LYS A O 1
ATOM 831 N N . LYS A 1 108 ? 9.581 10.156 6.400 1.00 64.75 108 LYS A N 1
ATOM 832 C CA . LYS A 1 108 ? 9.378 10.036 4.949 1.00 64.75 108 LYS A CA 1
ATOM 833 C C . LYS A 1 108 ? 8.936 11.413 4.464 1.00 64.75 108 LYS A C 1
ATOM 835 O O . LYS A 1 108 ? 7.766 11.765 4.565 1.00 64.75 108 LYS A O 1
ATOM 840 N N . ARG A 1 109 ? 9.882 12.216 3.967 1.00 71.00 109 ARG A N 1
ATOM 841 C CA . ARG A 1 109 ? 9.556 13.477 3.301 1.00 71.00 109 ARG A CA 1
ATOM 842 C C . ARG A 1 109 ? 8.615 13.120 2.158 1.00 71.00 109 ARG A C 1
ATOM 844 O O . ARG A 1 109 ? 8.983 12.344 1.272 1.00 71.00 109 ARG A O 1
ATOM 851 N N . LYS A 1 110 ? 7.382 13.622 2.228 1.00 70.94 110 LYS A N 1
ATOM 852 C CA . LYS A 1 110 ? 6.406 13.479 1.154 1.00 70.94 110 LYS A CA 1
ATOM 853 C C . LYS A 1 110 ? 7.066 14.088 -0.077 1.00 70.94 110 LYS A C 1
ATOM 855 O O . LYS A 1 110 ? 7.454 15.252 -0.042 1.00 70.94 110 LYS A O 1
ATOM 860 N N . ARG A 1 111 ? 7.316 13.273 -1.102 1.00 73.00 111 ARG A N 1
ATOM 861 C CA . ARG A 1 111 ? 7.886 13.780 -2.352 1.00 73.00 111 ARG A CA 1
ATOM 862 C C . ARG A 1 111 ? 6.914 14.833 -2.874 1.00 73.00 111 ARG A C 1
ATOM 864 O O . ARG A 1 111 ? 5.714 14.564 -2.911 1.00 73.00 111 ARG A O 1
ATOM 871 N N . GLU A 1 112 ? 7.416 16.017 -3.201 1.00 77.25 112 GLU A N 1
ATOM 872 C CA . GLU A 1 112 ? 6.630 17.035 -3.891 1.00 77.25 112 GLU A CA 1
ATOM 873 C C . GLU A 1 112 ? 6.277 16.447 -5.257 1.00 77.25 112 GLU A C 1
ATOM 875 O O . GLU A 1 112 ? 7.141 16.226 -6.103 1.00 77.25 112 GLU A O 1
ATOM 880 N N . VAL A 1 113 ? 5.020 16.035 -5.405 1.00 76.25 113 VAL A N 1
ATOM 881 C CA . VAL A 1 113 ? 4.499 15.510 -6.663 1.00 76.25 113 VAL A CA 1
ATOM 882 C C . VAL A 1 113 ? 3.943 16.702 -7.424 1.00 76.25 113 VAL A C 1
ATOM 884 O O . VAL A 1 113 ? 3.090 17.409 -6.887 1.00 76.25 113 VAL A O 1
ATOM 887 N N . ASP A 1 114 ? 4.422 16.922 -8.649 1.00 81.19 114 ASP A N 1
ATOM 888 C CA . ASP A 1 114 ? 3.941 18.015 -9.492 1.00 81.19 114 ASP A CA 1
ATOM 889 C C . ASP A 1 114 ? 2.410 17.944 -9.649 1.00 81.19 114 ASP A C 1
ATOM 891 O O . ASP A 1 114 ? 1.896 16.912 -10.094 1.00 81.19 114 ASP A O 1
ATOM 895 N N . PRO A 1 115 ? 1.664 19.023 -9.346 1.00 83.88 115 PRO A N 1
ATOM 896 C CA . PRO A 1 115 ? 0.198 19.014 -9.397 1.00 83.88 115 PRO A CA 1
ATOM 897 C C . PRO A 1 115 ? -0.383 18.752 -10.792 1.00 83.88 115 PRO A C 1
ATOM 899 O O . PRO A 1 115 ? -1.503 18.265 -10.913 1.00 83.88 115 PRO A O 1
ATOM 902 N N . LEU A 1 116 ? 0.379 19.083 -11.838 1.00 83.06 116 LEU A N 1
ATOM 903 C CA . LEU A 1 116 ? -0.009 18.916 -13.240 1.00 83.06 116 LEU A CA 1
ATOM 904 C C . LEU A 1 116 ? 0.389 17.551 -13.818 1.00 83.06 116 LEU A C 1
ATOM 906 O O . LEU A 1 116 ? 0.018 17.249 -14.951 1.00 83.06 116 LEU A O 1
ATOM 910 N N . MET A 1 117 ? 1.139 16.726 -13.076 1.00 86.62 117 MET A N 1
ATOM 911 C CA . MET A 1 117 ? 1.503 15.398 -13.559 1.00 86.62 117 MET A CA 1
ATOM 912 C C . MET A 1 117 ? 0.244 14.522 -13.624 1.00 86.62 117 MET A C 1
ATOM 914 O O . MET A 1 117 ? -0.431 14.347 -12.602 1.00 86.62 117 MET A O 1
ATOM 918 N N . PRO A 1 118 ? -0.064 13.920 -14.787 1.00 91.06 118 PRO A N 1
ATOM 919 C CA . PRO A 1 118 ? -1.189 13.007 -14.907 1.00 91.06 118 PRO A CA 1
ATOM 920 C C . PRO A 1 118 ? -1.093 11.890 -13.864 1.00 91.06 118 PRO A C 1
ATOM 922 O O . PRO A 1 118 ? -0.019 11.330 -13.618 1.00 91.06 118 PRO A O 1
ATOM 925 N N . LYS A 1 119 ? -2.219 11.557 -13.229 1.00 91.88 119 LYS A N 1
ATOM 926 C CA . LYS A 1 119 ? -2.288 10.465 -12.254 1.00 91.88 119 LYS A CA 1
ATOM 927 C C . LYS A 1 119 ? -2.531 9.144 -12.975 1.00 91.88 119 LYS A C 1
ATOM 929 O O . LYS A 1 119 ? -3.317 9.088 -13.915 1.00 91.88 119 LYS A O 1
ATOM 934 N N . LYS A 1 120 ? -1.872 8.082 -12.507 1.00 92.25 120 LYS A N 1
ATOM 935 C CA . LYS A 1 120 ? -2.082 6.726 -13.029 1.00 92.25 120 LYS A CA 1
ATOM 936 C C . LYS A 1 120 ? -3.555 6.321 -12.872 1.00 92.25 120 LYS A C 1
ATOM 938 O O . LYS A 1 120 ? -4.135 6.613 -11.817 1.00 92.25 120 LYS A O 1
ATOM 943 N N . PRO A 1 121 ? -4.152 5.648 -13.869 1.00 94.69 121 PRO A N 1
ATOM 944 C CA . PRO A 1 121 ? -5.515 5.161 -13.751 1.00 94.69 121 PRO A CA 1
ATOM 945 C C . PRO A 1 121 ? -5.601 4.076 -12.674 1.00 94.69 121 PRO A C 1
ATOM 947 O O . PRO A 1 121 ? -4.620 3.402 -12.352 1.00 94.69 121 PRO A O 1
ATOM 950 N N . MET A 1 122 ? -6.790 3.920 -12.099 1.00 93.06 122 MET A N 1
ATOM 951 C CA . MET A 1 122 ? -7.063 2.848 -11.144 1.00 93.06 122 MET A CA 1
ATOM 952 C C . MET A 1 122 ? -7.001 1.488 -11.836 1.00 93.06 122 MET A C 1
ATOM 954 O O . MET A 1 122 ? -7.522 1.356 -12.937 1.00 93.06 122 MET A O 1
ATOM 958 N N . THR A 1 123 ? -6.423 0.486 -11.173 1.00 95.50 123 THR A N 1
ATOM 959 C CA . THR A 1 123 ? -6.378 -0.893 -11.680 1.00 95.50 123 THR A CA 1
ATOM 960 C C . THR A 1 123 ? -7.775 -1.510 -11.776 1.00 95.50 123 THR A C 1
ATOM 962 O O . THR A 1 123 ? -8.720 -1.035 -11.141 1.00 95.50 123 THR A O 1
ATOM 965 N N . VAL A 1 124 ? -7.887 -2.602 -12.537 1.00 95.69 124 VAL A N 1
ATOM 966 C CA . VAL A 1 124 ? -9.137 -3.343 -12.785 1.00 95.69 124 VAL A CA 1
ATOM 967 C C . VAL A 1 124 ? -9.871 -3.680 -11.479 1.00 95.69 124 VAL A C 1
ATOM 969 O O . VAL A 1 124 ? -11.006 -3.250 -11.277 1.00 95.69 124 VAL A O 1
ATOM 972 N N . PHE A 1 125 ? -9.194 -4.363 -10.549 1.00 95.19 125 PHE A N 1
ATOM 973 C CA . PHE A 1 125 ? -9.766 -4.718 -9.246 1.00 95.19 125 PHE A CA 1
ATOM 974 C C . PHE A 1 125 ? -10.170 -3.485 -8.435 1.00 95.19 125 PHE A C 1
ATOM 976 O O . PHE A 1 125 ? -11.218 -3.476 -7.796 1.00 95.19 125 PHE A O 1
ATOM 983 N N . LEU A 1 126 ? -9.369 -2.414 -8.463 1.00 95.31 126 LEU A N 1
ATOM 984 C CA . LEU A 1 126 ? -9.680 -1.221 -7.685 1.00 95.31 126 LEU A CA 1
ATOM 985 C C . LEU A 1 126 ? -10.938 -0.526 -8.228 1.00 95.31 126 LEU A C 1
ATOM 987 O O . LEU A 1 126 ? -11.766 -0.083 -7.436 1.00 95.31 126 LEU A O 1
ATOM 991 N N . ALA A 1 127 ? -11.117 -0.489 -9.551 1.00 94.38 127 ALA A N 1
ATOM 992 C CA . ALA A 1 127 ? -12.324 0.022 -10.201 1.00 94.38 127 ALA A CA 1
ATOM 993 C C . ALA A 1 127 ? -13.576 -0.808 -9.882 1.00 94.38 127 ALA A C 1
ATOM 995 O O . ALA A 1 127 ? -14.639 -0.235 -9.652 1.00 94.38 127 ALA A O 1
ATOM 996 N N . PHE A 1 128 ? -13.448 -2.133 -9.814 1.00 95.25 128 PHE A N 1
ATOM 997 C CA . PHE A 1 128 ? -14.510 -3.004 -9.313 1.00 95.25 128 PHE A CA 1
ATOM 998 C C . PHE A 1 128 ? -14.806 -2.721 -7.834 1.00 95.25 128 PHE A C 1
ATOM 1000 O O . PHE A 1 128 ? -15.953 -2.502 -7.445 1.00 95.25 128 PHE A O 1
ATOM 1007 N N . SER A 1 129 ? -13.762 -2.636 -7.006 1.00 95.56 129 SER A N 1
ATOM 1008 C CA . SER A 1 129 ? -13.905 -2.481 -5.563 1.00 95.56 129 SER A CA 1
ATOM 1009 C C . SER A 1 129 ? -14.620 -1.190 -5.175 1.00 95.56 129 SER A C 1
ATOM 1011 O O . SER A 1 129 ? -15.422 -1.197 -4.249 1.00 95.56 129 SER A O 1
ATOM 1013 N N . THR A 1 130 ? -14.391 -0.079 -5.880 1.00 95.25 130 THR A N 1
ATOM 1014 C CA . THR A 1 130 ? -15.071 1.185 -5.573 1.00 95.25 130 THR A CA 1
ATOM 1015 C C . THR A 1 130 ? -16.567 1.110 -5.854 1.00 95.25 130 THR A C 1
ATOM 1017 O O . THR A 1 130 ? -17.351 1.638 -5.065 1.00 95.25 130 THR A O 1
ATOM 1020 N N . GLN A 1 131 ? -16.969 0.423 -6.926 1.00 94.69 131 GLN A N 1
ATOM 1021 C CA . GLN A 1 131 ? -18.376 0.197 -7.257 1.00 94.69 131 GLN A CA 1
ATOM 1022 C C . GLN A 1 131 ? -19.024 -0.757 -6.254 1.00 94.69 131 GLN A C 1
ATOM 1024 O O . GLN A 1 131 ? -20.043 -0.421 -5.654 1.00 94.69 131 GLN A O 1
ATOM 1029 N N . GLN A 1 132 ? -18.392 -1.901 -5.989 1.00 95.12 132 GLN A N 1
ATOM 1030 C CA . GLN A 1 132 ? -18.966 -2.920 -5.117 1.00 95.12 132 GLN A CA 1
ATOM 1031 C C . GLN A 1 132 ? -19.073 -2.454 -3.660 1.00 95.12 132 GLN A C 1
ATOM 1033 O O . GLN A 1 132 ? -20.066 -2.729 -2.992 1.00 95.12 132 GLN A O 1
ATOM 1038 N N . ARG A 1 133 ? -18.105 -1.669 -3.168 1.00 94.94 133 ARG A N 1
ATOM 1039 C CA . ARG A 1 133 ? -18.191 -1.036 -1.840 1.00 94.94 133 ARG A CA 1
ATOM 1040 C C . ARG A 1 133 ? -19.401 -0.109 -1.718 1.00 94.94 133 ARG A C 1
ATOM 1042 O O . ARG A 1 133 ? -20.003 -0.054 -0.648 1.00 94.94 133 ARG A O 1
ATOM 1049 N N . ALA A 1 134 ? -19.753 0.616 -2.782 1.00 94.62 134 ALA A N 1
ATOM 1050 C CA . ALA A 1 134 ? -20.935 1.476 -2.796 1.00 94.62 134 ALA A CA 1
ATOM 1051 C C . ALA A 1 134 ? -22.231 0.651 -2.781 1.00 94.62 134 ALA A C 1
ATOM 1053 O O . ALA A 1 134 ? -23.140 0.977 -2.020 1.00 94.62 134 ALA A O 1
ATOM 1054 N N . VAL A 1 135 ? -22.279 -0.447 -3.544 1.00 94.94 135 VAL A N 1
ATOM 1055 C CA . VAL A 1 135 ? -23.416 -1.384 -3.563 1.00 94.94 135 VAL A CA 1
ATOM 1056 C C . VAL A 1 135 ? -23.633 -2.014 -2.187 1.00 94.94 135 VAL A C 1
ATOM 1058 O O . VAL A 1 135 ? -24.712 -1.870 -1.622 1.00 94.94 135 VAL A O 1
ATOM 1061 N N . ILE A 1 136 ? -22.590 -2.602 -1.590 1.00 93.81 136 ILE A N 1
ATOM 1062 C CA . ILE A 1 136 ? -22.661 -3.236 -0.261 1.00 93.81 136 ILE A CA 1
ATOM 1063 C C . ILE A 1 136 ? -23.105 -2.231 0.808 1.00 93.81 136 ILE A C 1
ATOM 1065 O O . ILE A 1 136 ? -23.872 -2.568 1.711 1.00 93.81 136 ILE A O 1
ATOM 1069 N N . ARG A 1 137 ? -22.628 -0.982 0.729 1.00 93.62 137 ARG A N 1
ATOM 1070 C CA . ARG A 1 137 ? -23.042 0.073 1.660 1.00 93.62 137 ARG A CA 1
ATOM 1071 C C . ARG A 1 137 ? -24.528 0.399 1.507 1.00 93.62 137 ARG A C 1
ATOM 1073 O O . ARG A 1 137 ? -25.221 0.455 2.515 1.00 93.62 137 ARG A O 1
ATOM 1080 N N . ALA A 1 138 ? -25.008 0.559 0.274 1.00 94.19 138 ALA A N 1
ATOM 1081 C CA . ALA A 1 138 ? -26.412 0.846 -0.007 1.00 94.19 138 ALA A CA 1
ATOM 1082 C C . ALA A 1 138 ? -27.340 -0.320 0.377 1.00 94.19 138 ALA A C 1
ATOM 1084 O O . ALA A 1 138 ? -28.437 -0.097 0.880 1.00 94.19 138 ALA A O 1
ATOM 1085 N N . GLU A 1 139 ? -26.918 -1.567 0.169 1.00 93.69 139 GLU A N 1
ATOM 1086 C CA . GLU A 1 139 ? -27.671 -2.755 0.589 1.00 93.69 139 GLU A CA 1
ATOM 1087 C C . GLU A 1 139 ? -27.802 -2.835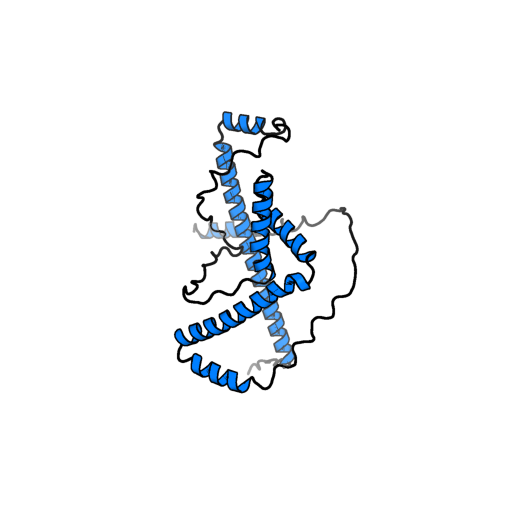 2.108 1.00 93.69 139 GLU A C 1
ATOM 1089 O O . GLU A 1 139 ? -28.899 -3.067 2.615 1.00 93.69 139 GLU A O 1
ATOM 1094 N N . ARG A 1 140 ? -26.719 -2.570 2.846 1.00 91.75 140 ARG A N 1
ATOM 1095 C CA . ARG A 1 140 ? -26.773 -2.539 4.312 1.00 91.75 140 ARG A CA 1
ATOM 1096 C C . ARG A 1 140 ? -27.618 -1.401 4.852 1.00 91.75 140 ARG A C 1
ATOM 1098 O O . ARG A 1 140 ? -28.374 -1.622 5.792 1.00 91.75 140 ARG A O 1
ATOM 1105 N N . GLU A 1 141 ? -27.539 -0.229 4.231 1.00 93.38 141 GLU A N 1
ATOM 1106 C CA . GLU A 1 141 ? -28.382 0.913 4.584 1.00 93.38 141 GLU A CA 1
ATOM 1107 C C . GLU A 1 141 ? -29.870 0.591 4.383 1.00 93.38 141 GLU A C 1
ATOM 1109 O O . GLU A 1 141 ? -30.679 0.845 5.273 1.00 93.38 141 GLU A O 1
ATOM 1114 N N . LYS A 1 142 ? -30.230 -0.078 3.279 1.00 93.44 142 LYS A N 1
ATOM 1115 C CA . LYS A 1 142 ? -31.601 -0.568 3.044 1.00 93.44 142 LYS A CA 1
ATOM 1116 C C . LYS A 1 142 ? -32.058 -1.598 4.078 1.00 93.44 142 LYS A C 1
ATOM 1118 O O . LYS A 1 142 ? -33.240 -1.651 4.395 1.00 93.44 142 LYS A O 1
ATOM 1123 N N . GLN A 1 143 ? -31.140 -2.415 4.589 1.00 92.00 143 GLN A N 1
ATOM 1124 C CA . GLN A 1 143 ? -31.412 -3.405 5.634 1.00 92.00 143 GLN A CA 1
ATOM 1125 C C . GLN A 1 143 ? -31.392 -2.807 7.053 1.00 92.00 143 GLN A C 1
ATOM 1127 O O . GLN A 1 143 ? -31.629 -3.532 8.015 1.00 92.00 143 GLN A O 1
ATOM 1132 N N . GLY A 1 144 ? -31.105 -1.508 7.206 1.00 91.12 144 GLY A N 1
ATOM 1133 C CA . GLY A 1 144 ? -30.990 -0.849 8.511 1.00 91.12 144 GLY A CA 1
ATOM 1134 C C . GLY A 1 144 ? -29.785 -1.312 9.335 1.00 91.12 144 GLY A C 1
ATOM 1135 O O . GLY A 1 144 ? -29.740 -1.086 10.543 1.00 91.12 144 GLY A O 1
ATOM 1136 N N . LEU A 1 145 ? -28.814 -1.975 8.701 1.00 89.00 145 LEU A N 1
ATOM 1137 C CA . LEU A 1 145 ? -27.605 -2.461 9.354 1.00 89.00 145 LEU A CA 1
ATOM 1138 C C . LEU A 1 145 ? -26.534 -1.360 9.408 1.00 89.00 145 LEU A C 1
ATOM 1140 O O . LEU A 1 145 ? -26.441 -0.534 8.495 1.00 89.00 145 LEU A O 1
ATOM 1144 N N . PRO A 1 146 ? -25.681 -1.357 10.447 1.00 88.00 146 PRO A N 1
ATOM 1145 C CA . PRO A 1 146 ? -24.594 -0.396 10.557 1.00 88.00 146 PRO A CA 1
ATOM 1146 C C . PRO A 1 146 ? -23.571 -0.546 9.414 1.00 88.00 146 PRO A C 1
ATOM 1148 O O . PRO A 1 146 ? -23.409 -1.632 8.840 1.00 88.00 146 PRO A O 1
ATOM 1151 N N . PRO A 1 147 ? -22.847 0.539 9.076 1.00 87.69 147 PRO A N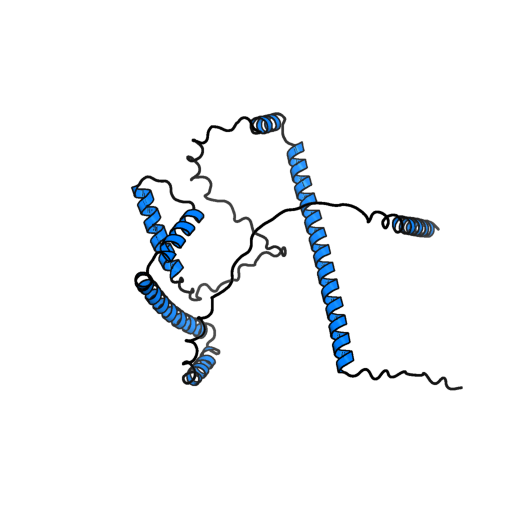 1
ATOM 1152 C CA . PRO A 1 147 ? -21.813 0.502 8.053 1.00 87.69 147 PRO A CA 1
ATOM 1153 C C . PRO A 1 147 ? -20.679 -0.440 8.463 1.00 87.69 147 PRO A C 1
ATOM 1155 O O . PRO A 1 147 ? -20.232 -0.442 9.610 1.00 87.69 147 PRO A O 1
ATOM 1158 N N . LEU A 1 148 ? -20.193 -1.225 7.500 1.00 87.25 148 LEU A N 1
ATOM 1159 C CA . LEU A 1 148 ? -19.106 -2.166 7.749 1.00 87.25 148 LEU A CA 1
ATOM 1160 C C . LEU A 1 148 ? -17.772 -1.463 7.988 1.00 87.25 148 LEU A C 1
ATOM 1162 O O . LEU A 1 148 ? -17.475 -0.437 7.369 1.00 87.25 148 LEU A O 1
ATOM 1166 N N . ILE A 1 149 ? -16.936 -2.092 8.813 1.00 93.25 149 ILE A N 1
ATOM 1167 C CA . ILE A 1 149 ? -15.539 -1.705 8.984 1.00 93.25 149 ILE A CA 1
ATOM 1168 C C . ILE A 1 149 ? -14.816 -1.885 7.641 1.00 93.25 149 ILE A C 1
ATOM 1170 O O . ILE A 1 149 ? -15.098 -2.802 6.869 1.00 93.25 149 ILE A O 1
ATOM 1174 N N . ASN A 1 150 ? -13.868 -0.995 7.344 1.00 90.50 150 ASN A N 1
ATOM 1175 C CA . ASN A 1 150 ? -13.149 -0.993 6.066 1.00 90.50 150 ASN A CA 1
ATOM 1176 C C . ASN A 1 150 ? -12.434 -2.322 5.763 1.00 90.50 150 ASN A C 1
ATOM 1178 O O . ASN A 1 150 ? -12.316 -2.681 4.592 1.00 90.50 150 ASN A O 1
ATOM 1182 N N . VAL A 1 151 ? -11.963 -3.025 6.799 1.00 93.88 151 VAL A N 1
ATOM 1183 C CA . VAL A 1 151 ? -11.301 -4.334 6.685 1.00 93.88 151 VAL A CA 1
ATOM 1184 C C . VAL A 1 151 ? -12.299 -5.391 6.214 1.00 93.88 151 VAL A C 1
ATOM 1186 O O . VAL A 1 151 ? -12.094 -5.993 5.164 1.00 93.88 151 VAL A O 1
ATOM 1189 N N . ASP A 1 152 ? -13.434 -5.525 6.900 1.00 93.56 152 ASP A N 1
ATOM 1190 C CA . ASP A 1 152 ? -14.491 -6.475 6.531 1.00 93.56 152 ASP A CA 1
ATOM 1191 C C . ASP A 1 152 ? -15.062 -6.178 5.140 1.00 93.56 152 ASP A C 1
ATOM 1193 O O . ASP A 1 152 ? -15.343 -7.077 4.351 1.00 93.56 152 ASP A O 1
ATOM 1197 N N . MET A 1 153 ? -15.180 -4.894 4.795 1.00 94.06 153 MET A N 1
ATOM 1198 C CA . MET A 1 153 ? -15.626 -4.466 3.473 1.00 94.06 153 MET A CA 1
ATOM 1199 C C . MET A 1 153 ? -14.624 -4.843 2.375 1.00 94.06 153 MET A C 1
ATOM 1201 O O . MET A 1 153 ? -15.029 -5.184 1.266 1.00 94.06 153 MET A O 1
ATOM 1205 N N . ALA A 1 154 ? -13.320 -4.773 2.656 1.00 94.31 154 ALA A N 1
ATOM 1206 C CA . ALA A 1 154 ? -12.293 -5.208 1.718 1.00 94.31 154 ALA A CA 1
ATOM 1207 C C . ALA A 1 154 ? -12.320 -6.731 1.523 1.00 94.31 154 ALA A C 1
ATOM 1209 O O . ALA A 1 154 ? -12.235 -7.179 0.381 1.00 94.31 154 ALA A O 1
ATOM 1210 N N . ASN A 1 155 ? -12.508 -7.492 2.605 1.00 95.25 155 ASN A N 1
ATOM 1211 C CA . ASN A 1 155 ? -12.606 -8.951 2.571 1.00 95.25 155 ASN A CA 1
ATOM 1212 C C . ASN A 1 155 ? -13.813 -9.419 1.747 1.00 95.25 155 ASN A C 1
ATOM 1214 O O . ASN A 1 155 ? -13.658 -10.266 0.868 1.00 95.25 155 ASN A O 1
ATOM 1218 N N . GLU A 1 156 ? -14.990 -8.817 1.947 1.00 94.44 156 GLU A N 1
ATOM 1219 C CA . GLU A 1 156 ? -16.186 -9.188 1.180 1.00 94.44 156 GLU A CA 1
ATOM 1220 C C . GLU A 1 156 ? -16.012 -8.898 -0.315 1.00 94.44 156 GLU A C 1
ATOM 1222 O O . GLU A 1 156 ? -16.351 -9.711 -1.170 1.00 94.44 156 GLU A O 1
ATOM 1227 N N . VAL A 1 157 ? -15.412 -7.758 -0.655 1.00 96.38 157 VAL A N 1
ATOM 1228 C CA . VAL A 1 157 ? -15.152 -7.397 -2.054 1.00 96.38 157 VAL A CA 1
ATOM 1229 C C . VAL A 1 157 ? -14.103 -8.309 -2.692 1.00 96.38 157 VAL A C 1
ATOM 1231 O O . VAL A 1 157 ? -14.244 -8.657 -3.862 1.00 96.38 157 VAL A O 1
ATOM 1234 N N . ALA A 1 158 ? -13.071 -8.715 -1.949 1.00 95.19 158 ALA A N 1
ATOM 1235 C CA . ALA A 1 158 ? -12.085 -9.679 -2.431 1.00 95.19 158 ALA A CA 1
ATOM 1236 C C . ALA A 1 158 ? -12.733 -11.044 -2.719 1.00 95.19 158 ALA A C 1
ATOM 1238 O O . ALA A 1 158 ? -12.482 -11.623 -3.774 1.00 95.19 158 ALA A O 1
ATOM 1239 N N . ARG A 1 159 ? -13.634 -11.502 -1.839 1.00 95.81 159 ARG A N 1
ATOM 1240 C CA . ARG A 1 159 ? -14.425 -12.727 -2.031 1.00 95.81 159 ARG A CA 1
ATOM 1241 C C . ARG A 1 159 ? -15.331 -12.648 -3.261 1.00 95.81 159 ARG A C 1
ATOM 1243 O O . ARG A 1 159 ? -15.431 -13.601 -4.025 1.00 95.81 159 ARG A O 1
ATOM 1250 N N . LEU A 1 160 ? -15.985 -11.507 -3.473 1.00 94.94 160 LEU A N 1
ATOM 1251 C CA . LEU A 1 160 ? -16.825 -11.292 -4.654 1.00 94.94 160 LEU A CA 1
ATOM 1252 C C . LEU A 1 160 ? -16.002 -11.275 -5.945 1.00 94.94 160 LEU A C 1
ATOM 1254 O O . LEU A 1 160 ? -16.468 -11.767 -6.966 1.00 94.94 160 LEU A O 1
ATOM 1258 N N . TRP A 1 161 ? -14.778 -10.745 -5.907 1.00 94.81 161 TRP A N 1
ATOM 1259 C CA . TRP A 1 161 ? -13.894 -10.708 -7.071 1.00 94.81 161 TRP A CA 1
ATOM 1260 C C . TRP A 1 161 ? -13.384 -12.091 -7.491 1.00 94.81 161 TRP A C 1
ATOM 1262 O O . TRP A 1 161 ? -13.295 -12.363 -8.689 1.00 94.81 161 TRP A O 1
ATOM 1272 N N . SER A 1 162 ? -13.055 -12.965 -6.535 1.00 94.62 162 SER A N 1
ATOM 1273 C CA . SER A 1 162 ? -12.632 -14.337 -6.844 1.00 94.62 162 SER A CA 1
ATOM 1274 C C . SER A 1 162 ? -13.779 -15.190 -7.386 1.00 94.62 162 SER A C 1
ATOM 1276 O O . SER A 1 162 ? -13.544 -16.023 -8.254 1.00 94.62 162 SER A O 1
ATOM 1278 N N . LEU A 1 163 ? -15.014 -14.943 -6.935 1.00 95.00 163 LEU A N 1
ATOM 1279 C CA . LEU A 1 163 ? -16.208 -15.647 -7.410 1.00 95.00 163 LEU A CA 1
ATOM 1280 C C . LEU A 1 163 ? -16.695 -15.167 -8.790 1.00 95.00 163 LEU A C 1
ATOM 1282 O O . LEU A 1 163 ? -17.412 -15.889 -9.479 1.00 95.00 163 LEU A O 1
ATOM 1286 N N . LEU A 1 164 ? -16.346 -13.942 -9.187 1.00 93.38 164 LEU A N 1
ATOM 1287 C CA . LEU A 1 164 ? -16.813 -13.350 -10.437 1.00 93.38 164 LEU A CA 1
ATOM 1288 C C . LEU A 1 164 ? -16.176 -14.061 -11.655 1.00 93.38 164 LEU A C 1
ATOM 1290 O O . LEU A 1 164 ? -14.944 -14.179 -11.693 1.00 93.38 164 LEU A O 1
ATOM 1294 N N . PRO A 1 165 ? -16.965 -14.496 -12.661 1.00 94.38 165 PRO A N 1
ATOM 1295 C CA . PRO A 1 165 ? -16.430 -15.121 -13.869 1.00 94.38 165 PRO A CA 1
ATOM 1296 C C . PRO A 1 165 ? -15.624 -14.118 -14.699 1.00 94.38 165 PRO A C 1
ATOM 1298 O O . PRO A 1 165 ? -15.824 -12.904 -14.602 1.00 94.38 165 PRO A O 1
ATOM 1301 N N . GLU A 1 166 ? -14.720 -14.629 -15.534 1.00 91.56 166 GLU A N 1
ATOM 1302 C CA . GLU A 1 166 ? -13.802 -13.792 -16.311 1.00 91.56 166 GLU A CA 1
ATOM 1303 C C . GLU A 1 166 ? -14.535 -12.857 -17.282 1.00 91.56 166 GLU A C 1
ATOM 1305 O O . GLU A 1 166 ? -14.196 -11.679 -17.366 1.00 91.56 166 GLU A O 1
ATOM 1310 N N . GLU A 1 167 ? -15.629 -13.326 -17.885 1.00 93.56 167 GLU A N 1
ATOM 1311 C CA . GLU A 1 167 ? -16.509 -12.539 -18.764 1.00 93.56 167 GLU A CA 1
ATOM 1312 C C . GLU A 1 167 ? -17.041 -11.267 -18.082 1.00 93.56 167 GLU A C 1
ATOM 1314 O O . GLU A 1 167 ? -17.123 -10.194 -18.677 1.00 93.56 167 GLU A O 1
ATOM 1319 N N . ALA A 1 168 ? -17.356 -11.343 -16.786 1.00 91.25 168 ALA A N 1
ATOM 1320 C CA . ALA A 1 168 ? -17.823 -10.188 -16.025 1.00 91.25 168 ALA A CA 1
ATOM 1321 C C . ALA A 1 168 ? -16.672 -9.256 -15.591 1.00 91.25 168 ALA A C 1
ATOM 1323 O O . ALA A 1 168 ? -16.915 -8.100 -15.227 1.00 91.25 168 ALA A O 1
ATOM 1324 N N . LYS A 1 169 ? -15.414 -9.714 -15.661 1.00 92.81 169 LYS A N 1
ATOM 1325 C CA . LYS A 1 169 ? -14.205 -8.907 -15.421 1.00 92.81 169 LYS A CA 1
ATOM 1326 C C . LYS A 1 169 ? -13.736 -8.177 -16.680 1.00 92.81 169 LYS A C 1
ATOM 1328 O O . LYS A 1 169 ? -13.180 -7.082 -16.559 1.00 92.81 169 LYS A O 1
ATOM 1333 N N . GLU A 1 170 ? -13.994 -8.714 -17.871 1.00 94.94 170 GLU A N 1
ATOM 1334 C CA . GLU A 1 170 ? -13.654 -8.100 -19.165 1.00 94.94 170 GLU A CA 1
ATOM 1335 C C . GLU A 1 170 ? -14.033 -6.617 -19.303 1.00 94.94 170 GLU A C 1
ATOM 1337 O O . GLU A 1 170 ? -13.147 -5.821 -19.629 1.00 94.94 170 GLU A O 1
ATOM 1342 N N . PRO A 1 171 ? -15.263 -6.160 -18.985 1.00 94.44 171 PRO A N 1
ATOM 1343 C CA . PRO A 1 171 ? -15.604 -4.743 -19.124 1.00 94.44 171 PRO A CA 1
ATOM 1344 C C . PRO A 1 171 ? -14.749 -3.838 -18.227 1.00 94.44 171 PRO A C 1
ATOM 1346 O O . PRO A 1 171 ? -14.529 -2.668 -18.548 1.00 94.44 171 PRO A O 1
ATOM 1349 N N . TYR A 1 172 ? -14.251 -4.351 -17.099 1.00 93.88 172 TYR A N 1
ATOM 1350 C CA . TYR A 1 172 ? -13.327 -3.618 -16.238 1.00 93.88 172 TYR A CA 1
ATOM 1351 C C . TYR A 1 172 ? -11.911 -3.587 -16.819 1.00 93.88 172 TYR A C 1
ATOM 1353 O O . TYR A 1 172 ? -11.227 -2.572 -16.668 1.00 93.88 172 TYR A O 1
ATOM 1361 N N . LYS A 1 173 ? -11.478 -4.658 -17.497 1.00 94.81 173 LYS A N 1
ATOM 1362 C CA . LYS A 1 173 ? -10.192 -4.706 -18.206 1.00 94.81 173 LYS A CA 1
ATOM 1363 C C . LYS A 1 173 ? -10.166 -3.730 -19.378 1.00 94.81 173 LYS A C 1
ATOM 1365 O O . LYS A 1 173 ? -9.234 -2.936 -19.459 1.00 94.81 173 LYS A O 1
ATOM 1370 N N . VAL A 1 174 ? -11.211 -3.712 -20.207 1.00 95.75 174 VAL A N 1
ATOM 1371 C CA . VAL A 1 174 ? -11.327 -2.789 -21.351 1.00 95.75 174 VAL A CA 1
ATOM 1372 C C . VAL A 1 174 ? -11.280 -1.335 -20.875 1.00 95.75 174 VAL A C 1
ATOM 1374 O O . VAL A 1 174 ? -10.411 -0.571 -21.286 1.00 95.75 174 VAL A O 1
ATOM 1377 N N . LYS A 1 175 ? -12.109 -0.974 -19.883 1.00 94.56 175 LYS A N 1
ATOM 1378 C CA . LYS A 1 175 ? -12.100 0.375 -19.282 1.00 94.56 175 LYS A CA 1
ATOM 1379 C C . LYS A 1 175 ? -10.751 0.758 -18.672 1.00 94.56 175 LYS A C 1
ATOM 1381 O O . LYS A 1 175 ? -10.429 1.943 -18.576 1.00 94.56 175 LYS A O 1
ATOM 1386 N N . TYR A 1 176 ? -9.994 -0.216 -18.170 1.00 95.56 176 TYR A N 1
ATOM 1387 C CA . TYR A 1 176 ? -8.656 0.024 -17.643 1.00 95.56 176 TYR A CA 1
ATOM 1388 C C . TYR A 1 176 ? -7.660 0.303 -18.768 1.00 95.56 176 TYR A C 1
ATOM 1390 O O . TYR A 1 176 ? -6.924 1.281 -18.669 1.00 95.56 176 TYR A O 1
ATOM 1398 N N . GLN A 1 177 ? -7.674 -0.499 -19.835 1.00 96.06 177 GLN A N 1
ATOM 1399 C CA . GLN A 1 177 ? -6.811 -0.322 -21.005 1.00 96.06 177 GLN A CA 1
ATOM 1400 C C . GLN A 1 177 ? -7.052 1.027 -21.692 1.00 96.06 177 GLN A C 1
ATOM 1402 O O . GLN A 1 177 ? -6.093 1.752 -21.942 1.00 96.06 177 GLN A O 1
ATOM 1407 N N . GLU A 1 178 ? -8.311 1.425 -21.886 1.00 96.12 178 GLU A N 1
ATOM 1408 C CA . GLU A 1 178 ? -8.675 2.742 -22.431 1.00 96.12 178 GLU A CA 1
ATOM 1409 C C . GLU A 1 178 ? -8.076 3.884 -21.597 1.00 96.12 178 GLU A C 1
ATOM 1411 O O . GLU A 1 178 ? -7.363 4.754 -22.101 1.00 96.12 178 GLU A O 1
ATOM 1416 N N . LYS A 1 179 ? -8.292 3.853 -20.276 1.00 95.19 179 LYS A N 1
ATOM 1417 C CA . LYS A 1 179 ? -7.760 4.876 -19.361 1.00 95.19 179 LYS A CA 1
ATOM 1418 C C . LYS A 1 179 ? -6.240 4.853 -19.266 1.00 95.19 179 LYS A C 1
ATOM 1420 O O . LYS A 1 179 ? -5.633 5.880 -18.961 1.00 95.19 179 LYS A O 1
ATOM 1425 N N . LEU A 1 180 ? -5.628 3.691 -19.468 1.00 95.19 180 LEU A N 1
ATOM 1426 C CA . LEU A 1 180 ? -4.183 3.540 -19.499 1.00 95.19 180 LEU A CA 1
ATOM 1427 C C . LEU A 1 180 ? -3.609 4.181 -20.761 1.00 95.19 180 LEU A C 1
ATOM 1429 O O . LEU A 1 180 ? -2.696 4.995 -20.638 1.00 95.19 180 LEU A O 1
ATOM 1433 N N . ALA A 1 181 ? -4.196 3.928 -21.931 1.00 95.56 181 ALA A N 1
ATOM 1434 C CA . ALA A 1 181 ? -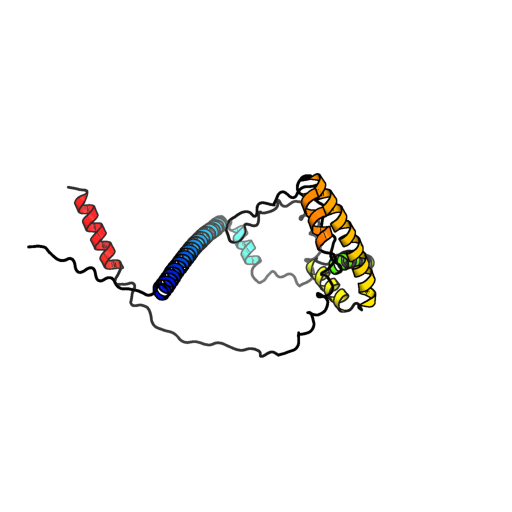3.820 4.584 -23.181 1.00 95.56 181 ALA A CA 1
ATOM 1435 C C . ALA A 1 181 ? -3.940 6.116 -23.078 1.00 95.56 181 ALA A C 1
ATOM 1437 O O . ALA A 1 181 ? -2.991 6.840 -23.383 1.00 95.56 181 ALA A O 1
ATOM 1438 N N . GLU A 1 182 ? -5.048 6.626 -22.527 1.00 95.62 182 GLU A N 1
ATOM 1439 C CA . GLU A 1 182 ? -5.197 8.062 -22.265 1.00 95.62 182 GLU A CA 1
ATOM 1440 C C . GLU A 1 182 ? -4.133 8.610 -21.302 1.00 95.62 182 GLU A C 1
ATOM 1442 O O . GLU A 1 182 ? -3.668 9.743 -21.445 1.00 95.62 182 GLU A O 1
ATOM 1447 N N . TYR A 1 183 ? -3.771 7.836 -20.277 1.00 95.38 183 TYR A N 1
ATOM 1448 C CA . TYR A 1 183 ? -2.736 8.220 -19.326 1.00 95.38 183 TYR A CA 1
ATOM 1449 C C . TYR A 1 183 ? -1.365 8.321 -19.995 1.00 95.38 183 TYR A C 1
ATOM 1451 O O . TYR A 1 183 ? -0.647 9.282 -19.718 1.00 95.38 183 TYR A O 1
ATOM 1459 N N . HIS A 1 184 ? -1.014 7.378 -20.872 1.00 94.38 184 HIS A N 1
ATOM 1460 C CA . HIS A 1 184 ? 0.236 7.412 -21.631 1.00 94.38 184 HIS A CA 1
ATOM 1461 C C . HIS A 1 184 ? 0.312 8.661 -22.510 1.00 94.38 184 HIS A C 1
ATOM 1463 O O . HIS A 1 184 ? 1.242 9.451 -22.344 1.00 94.38 184 HIS A O 1
ATOM 1469 N N . LEU A 1 185 ? -0.737 8.934 -23.290 1.00 94.50 185 LEU A N 1
ATOM 1470 C CA . LEU A 1 185 ? -0.818 10.130 -24.129 1.00 94.50 185 LEU A CA 1
ATOM 1471 C C . LEU A 1 185 ? -0.676 11.425 -23.309 1.00 94.50 185 LEU A C 1
ATOM 1473 O O . LEU A 1 185 ? 0.134 12.297 -23.627 1.00 94.50 185 LEU A O 1
ATOM 1477 N N . ARG A 1 186 ? -1.424 11.558 -22.204 1.00 93.88 186 ARG A N 1
ATOM 1478 C CA . ARG A 1 186 ? -1.336 12.747 -21.333 1.00 93.88 186 ARG A CA 1
ATOM 1479 C C . ARG A 1 186 ? 0.033 12.869 -20.669 1.00 93.88 186 ARG A C 1
ATOM 1481 O O . ARG A 1 186 ? 0.520 13.980 -20.459 1.00 93.88 186 ARG A O 1
ATOM 1488 N N . LYS A 1 187 ? 0.652 11.748 -20.294 1.00 92.75 187 LYS A N 1
ATOM 1489 C CA . LYS A 1 187 ? 1.975 11.726 -19.665 1.00 92.75 187 LYS A CA 1
ATOM 1490 C C . LYS A 1 187 ? 3.045 12.183 -20.650 1.00 92.75 187 LYS A C 1
ATOM 1492 O O . LYS A 1 187 ? 3.897 12.971 -20.258 1.00 92.75 187 LYS A O 1
ATOM 1497 N N . GLU A 1 188 ? 2.986 11.740 -21.898 1.00 91.12 188 GLU A N 1
ATOM 1498 C CA . GLU A 1 188 ? 3.893 12.175 -22.963 1.00 91.12 188 GLU A CA 1
ATOM 1499 C C . GLU A 1 188 ? 3.763 13.676 -23.225 1.00 91.12 188 GLU A C 1
ATOM 1501 O O . GLU A 1 188 ? 4.763 14.392 -23.188 1.00 91.12 188 GLU A O 1
ATOM 1506 N N . GLN A 1 189 ? 2.533 14.182 -23.352 1.00 90.81 189 GLN A N 1
ATOM 1507 C CA . GLN A 1 189 ? 2.264 15.619 -23.486 1.00 90.81 189 GLN A CA 1
ATOM 1508 C C . GLN A 1 189 ? 2.818 16.427 -22.304 1.00 90.81 189 GLN A C 1
ATOM 1510 O O . GLN A 1 189 ? 3.418 17.490 -22.488 1.00 90.81 189 GLN A O 1
ATOM 1515 N N . TYR A 1 190 ? 2.657 15.918 -21.080 1.00 89.75 190 TYR A N 1
ATOM 1516 C CA . TYR A 1 190 ? 3.187 16.551 -19.875 1.00 89.75 190 TYR A CA 1
ATOM 1517 C C . TYR A 1 190 ? 4.722 16.561 -19.852 1.00 89.75 190 TYR A C 1
ATOM 1519 O O . TYR A 1 190 ? 5.324 17.588 -19.542 1.00 89.75 190 TYR A O 1
ATOM 1527 N N . MET A 1 191 ? 5.366 15.449 -20.216 1.00 87.62 191 MET A N 1
ATOM 1528 C CA . MET A 1 191 ? 6.828 15.361 -20.285 1.00 87.62 191 MET A CA 1
ATOM 1529 C C . MET A 1 191 ? 7.394 16.291 -21.361 1.00 87.62 191 MET A C 1
ATOM 1531 O O . MET A 1 191 ? 8.368 16.995 -21.094 1.00 87.62 191 MET A O 1
ATOM 1535 N N . ALA A 1 192 ? 6.743 16.371 -22.524 1.00 87.06 192 ALA A N 1
ATOM 1536 C CA . ALA A 1 192 ? 7.131 17.286 -23.590 1.00 87.06 192 ALA A CA 1
ATOM 1537 C C . ALA A 1 192 ? 6.983 18.760 -23.184 1.00 87.06 192 ALA A C 1
ATOM 1539 O O . ALA A 1 192 ? 7.855 19.575 -23.476 1.00 87.06 192 ALA A O 1
ATOM 1540 N N . SER A 1 193 ? 5.925 19.090 -22.438 1.00 82.94 193 SER A N 1
ATOM 1541 C CA . SER A 1 193 ? 5.695 20.445 -21.917 1.00 82.94 193 SER A CA 1
ATOM 1542 C C . SER A 1 193 ? 6.682 20.828 -20.810 1.00 82.94 193 SER A C 1
ATOM 1544 O O . SER A 1 193 ? 7.063 21.990 -20.691 1.00 82.94 193 SER A O 1
ATOM 1546 N N . LYS A 1 194 ? 7.106 19.861 -19.986 1.00 82.38 194 LYS A N 1
ATOM 1547 C CA . LYS A 1 194 ? 8.051 20.086 -18.884 1.00 82.38 194 LYS A CA 1
ATOM 1548 C C . LYS A 1 194 ? 9.498 20.187 -19.367 1.00 82.38 194 LYS A C 1
ATOM 1550 O O . LYS A 1 194 ? 10.304 20.839 -18.708 1.00 82.38 194 LYS A O 1
ATOM 1555 N N . ASN A 1 195 ? 9.837 19.535 -20.481 1.00 77.56 195 ASN A N 1
ATOM 1556 C CA . ASN A 1 195 ? 11.194 19.528 -21.010 1.00 77.56 195 ASN A CA 1
ATOM 1557 C C . ASN A 1 195 ? 11.197 19.418 -22.553 1.00 77.56 195 ASN A C 1
ATOM 1559 O O . ASN A 1 195 ? 11.301 18.312 -23.092 1.00 77.56 195 ASN A O 1
ATOM 1563 N N . PRO A 1 196 ? 11.116 20.543 -23.291 1.00 61.41 196 PRO A N 1
ATOM 1564 C CA . PRO A 1 196 ? 11.004 20.522 -24.754 1.00 61.41 196 PRO A CA 1
ATOM 1565 C C . PRO A 1 196 ? 12.233 19.912 -25.454 1.00 61.41 196 PRO A C 1
ATOM 1567 O O . PRO A 1 196 ? 12.121 19.441 -26.580 1.00 61.41 196 PRO A O 1
ATOM 1570 N N . ALA A 1 197 ? 13.389 19.858 -24.779 1.00 58.38 197 ALA A N 1
ATOM 1571 C CA . ALA A 1 197 ? 14.599 19.203 -25.280 1.00 58.38 197 ALA A CA 1
ATOM 1572 C C . ALA A 1 197 ? 14.555 17.661 -25.185 1.00 58.38 197 ALA A C 1
ATOM 1574 O O . ALA A 1 197 ? 15.153 16.990 -26.017 1.00 58.38 197 ALA A O 1
ATOM 1575 N N . ALA A 1 198 ? 13.823 17.092 -24.218 1.00 56.25 198 ALA A N 1
ATOM 1576 C CA . ALA A 1 198 ? 13.703 15.637 -24.044 1.00 56.25 198 ALA A CA 1
ATOM 1577 C C . ALA A 1 198 ? 12.607 15.017 -24.935 1.00 56.25 198 ALA A C 1
ATOM 1579 O O . ALA A 1 198 ? 12.637 13.826 -25.232 1.00 56.25 198 ALA A O 1
ATOM 1580 N N . ALA A 1 199 ? 11.645 15.827 -25.394 1.00 53.41 199 ALA A N 1
ATOM 1581 C CA . ALA A 1 199 ? 10.590 15.395 -26.312 1.00 53.41 199 ALA A CA 1
ATOM 1582 C C . ALA A 1 199 ? 11.133 14.988 -27.693 1.00 53.41 199 ALA A C 1
ATOM 1584 O O . ALA A 1 199 ? 10.632 14.046 -28.299 1.00 53.41 199 ALA A O 1
ATOM 1585 N N . ALA A 1 200 ? 12.177 15.671 -28.174 1.00 55.78 200 ALA A N 1
ATOM 1586 C CA . ALA A 1 200 ? 12.800 15.387 -29.467 1.00 55.78 200 ALA A CA 1
ATOM 1587 C C . ALA A 1 200 ? 13.561 14.046 -29.484 1.00 55.78 200 ALA A C 1
ATOM 1589 O O . ALA A 1 200 ? 13.638 13.394 -30.521 1.00 55.78 200 ALA A O 1
ATOM 1590 N N . GLU A 1 201 ? 14.082 13.607 -28.336 1.00 55.03 201 GLU A N 1
ATOM 1591 C CA . GLU A 1 201 ? 14.868 12.373 -28.218 1.00 55.03 201 GLU A CA 1
ATOM 1592 C C . GLU A 1 201 ? 13.976 11.115 -28.180 1.00 55.03 201 GLU A C 1
ATOM 1594 O O . GLU A 1 201 ? 14.335 10.075 -28.727 1.00 55.03 201 GLU A O 1
ATOM 1599 N N . LEU A 1 202 ? 12.762 11.215 -27.621 1.00 56.62 202 LEU A N 1
ATOM 1600 C CA . LEU A 1 202 ? 11.816 10.091 -27.545 1.00 56.62 202 LEU A CA 1
ATOM 1601 C C . LEU A 1 202 ? 11.035 9.860 -28.848 1.00 56.62 202 LEU A C 1
ATOM 1603 O O . LEU A 1 202 ? 10.727 8.715 -29.169 1.00 56.62 202 LEU A O 1
ATOM 1607 N N . VAL A 1 203 ? 10.779 10.907 -29.642 1.00 58.69 203 VAL A N 1
ATOM 1608 C CA . VAL A 1 203 ? 10.208 10.759 -30.999 1.00 58.69 203 VAL A CA 1
ATOM 1609 C C . VAL A 1 203 ? 11.213 10.086 -31.945 1.00 58.69 203 VAL A C 1
ATOM 1611 O O . VAL A 1 203 ? 10.818 9.305 -32.807 1.00 58.69 203 VAL A O 1
ATOM 1614 N N . ALA A 1 204 ? 12.517 10.305 -31.739 1.00 49.75 204 ALA A N 1
ATOM 1615 C CA . ALA A 1 204 ? 13.569 9.587 -32.459 1.00 49.75 204 ALA A CA 1
ATOM 1616 C C . 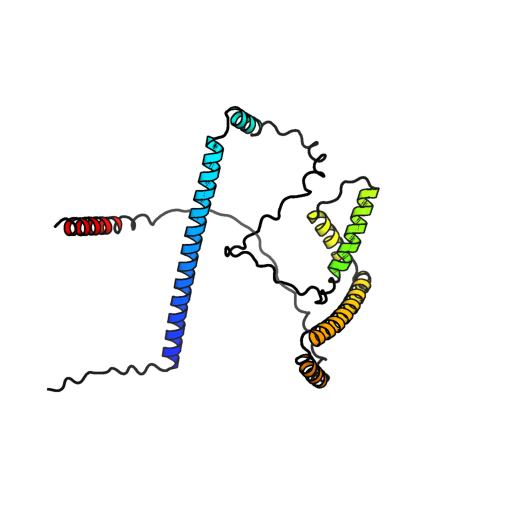ALA A 1 204 ? 13.704 8.116 -32.012 1.00 49.75 204 ALA A C 1
ATOM 1618 O O . ALA A 1 204 ? 14.010 7.260 -32.836 1.00 49.75 204 ALA A O 1
ATOM 1619 N N . ALA A 1 205 ? 13.433 7.804 -30.739 1.00 49.38 205 ALA A N 1
ATOM 1620 C CA . ALA A 1 205 ? 13.470 6.434 -30.220 1.00 49.38 205 ALA A CA 1
ATOM 1621 C C . ALA A 1 205 ? 12.232 5.598 -30.609 1.00 49.38 205 ALA A C 1
ATOM 1623 O O . ALA A 1 205 ? 12.363 4.410 -30.896 1.00 49.38 205 ALA A O 1
ATOM 1624 N N . ALA A 1 206 ? 11.043 6.208 -30.684 1.00 45.22 206 ALA A N 1
ATOM 1625 C CA . ALA A 1 206 ? 9.811 5.523 -31.092 1.00 45.22 206 ALA A CA 1
ATOM 1626 C C . ALA A 1 206 ? 9.805 5.120 -32.581 1.00 45.22 206 ALA A C 1
ATOM 1628 O O . ALA A 1 206 ? 9.217 4.104 -32.930 1.00 45.22 206 ALA A O 1
ATOM 1629 N N . ALA A 1 207 ? 10.520 5.847 -33.447 1.00 44.97 207 ALA A N 1
ATOM 1630 C CA . ALA A 1 207 ? 10.677 5.485 -34.861 1.00 44.97 207 ALA A CA 1
ATOM 1631 C C . ALA A 1 207 ? 11.610 4.275 -35.099 1.00 44.97 207 ALA A C 1
ATOM 1633 O O . ALA A 1 207 ? 11.656 3.749 -36.207 1.00 44.97 207 ALA A O 1
ATOM 1634 N N . VAL A 1 208 ? 12.361 3.833 -34.081 1.00 47.84 208 VAL A N 1
ATOM 1635 C CA . VAL A 1 208 ? 13.298 2.694 -34.170 1.00 47.84 208 VAL A CA 1
ATOM 1636 C C . VAL A 1 208 ? 12.729 1.425 -33.513 1.00 47.84 208 VAL A C 1
ATOM 1638 O O . VAL A 1 208 ? 13.215 0.330 -33.779 1.00 47.84 208 VAL A O 1
ATOM 1641 N N . ALA A 1 209 ? 11.675 1.536 -32.699 1.00 44.66 209 ALA A N 1
ATOM 1642 C CA . ALA A 1 209 ? 11.109 0.413 -31.945 1.00 44.66 209 ALA A CA 1
ATOM 1643 C C . ALA A 1 209 ? 10.015 -0.386 -32.686 1.00 44.66 209 ALA A C 1
ATOM 1645 O O . ALA A 1 209 ? 9.577 -1.411 -32.175 1.00 44.66 209 ALA A O 1
ATOM 1646 N N . GLU A 1 210 ? 9.599 0.009 -33.895 1.00 40.03 210 GLU A N 1
ATOM 1647 C CA . GLU A 1 210 ? 8.514 -0.670 -34.633 1.00 40.03 210 GLU A CA 1
ATOM 1648 C C . GLU A 1 210 ? 8.898 -2.034 -35.265 1.00 40.03 210 GLU A C 1
ATOM 1650 O O . GLU A 1 210 ? 8.193 -2.533 -36.135 1.00 40.03 210 GLU A O 1
ATOM 1655 N N . VAL A 1 211 ? 10.010 -2.666 -34.857 1.00 47.50 211 VAL A N 1
ATOM 1656 C CA . VAL A 1 211 ? 10.453 -3.980 -35.390 1.00 47.50 211 VAL A CA 1
ATOM 1657 C C . VAL A 1 211 ? 10.650 -5.043 -34.294 1.00 47.50 211 VAL A C 1
ATOM 1659 O O . VAL A 1 211 ? 11.117 -6.140 -34.577 1.00 47.50 211 VAL A O 1
ATOM 1662 N N . ALA A 1 212 ? 10.296 -4.778 -33.034 1.00 46.72 212 ALA A N 1
ATOM 1663 C CA . ALA A 1 212 ? 10.544 -5.743 -31.958 1.00 46.72 212 ALA A CA 1
ATOM 1664 C C . ALA A 1 212 ? 9.457 -5.722 -30.876 1.00 46.72 212 ALA A C 1
ATOM 1666 O O . ALA A 1 212 ? 9.713 -5.248 -29.774 1.00 46.72 212 ALA A O 1
ATOM 1667 N N . ASP A 1 213 ? 8.256 -6.229 -31.172 1.00 43.50 213 ASP A N 1
ATOM 1668 C CA . ASP A 1 213 ? 7.268 -6.513 -30.116 1.00 43.50 213 ASP A CA 1
ATOM 1669 C C . ASP A 1 213 ? 6.285 -7.647 -30.488 1.00 43.50 213 ASP A C 1
ATOM 1671 O O . ASP A 1 213 ? 5.069 -7.483 -30.452 1.00 43.50 213 ASP A O 1
ATOM 1675 N N . GLU A 1 214 ? 6.816 -8.823 -30.858 1.00 46.12 214 GLU A N 1
ATOM 1676 C CA . GLU A 1 214 ? 6.036 -10.080 -30.925 1.00 46.12 214 GLU A CA 1
ATOM 1677 C C . GLU A 1 214 ? 6.527 -11.181 -29.954 1.00 46.12 214 GLU A C 1
ATOM 1679 O O . GLU A 1 214 ? 6.116 -12.328 -30.074 1.00 46.12 214 GLU A O 1
ATOM 1684 N N . GLU A 1 215 ? 7.345 -10.878 -28.936 1.00 45.38 215 GLU A N 1
ATOM 1685 C CA . GLU A 1 215 ? 7.795 -11.897 -27.957 1.00 45.38 215 GLU A CA 1
ATOM 1686 C C . GLU A 1 215 ? 7.634 -11.480 -26.486 1.00 45.38 215 GLU A C 1
ATOM 1688 O O . GLU A 1 215 ? 8.568 -11.528 -25.686 1.00 45.38 215 GLU A O 1
ATOM 1693 N N . PHE A 1 216 ? 6.420 -11.103 -26.081 1.00 34.88 216 PHE A N 1
ATOM 1694 C CA . PHE A 1 216 ? 6.080 -11.051 -24.650 1.00 34.88 216 PHE A CA 1
ATOM 1695 C C . PHE A 1 216 ? 4.659 -11.548 -24.358 1.00 34.88 216 PHE A C 1
ATOM 1697 O O . PHE A 1 216 ? 3.912 -10.945 -23.588 1.00 34.88 216 PHE A O 1
ATOM 1704 N N . ALA A 1 217 ? 4.275 -12.655 -24.999 1.00 37.72 217 ALA A N 1
ATOM 1705 C CA . ALA A 1 217 ? 2.986 -13.310 -24.777 1.00 37.72 217 ALA A CA 1
ATOM 1706 C C . ALA A 1 217 ? 3.076 -14.705 -24.125 1.00 37.72 217 ALA A C 1
ATOM 1708 O O . ALA A 1 217 ? 2.026 -15.285 -23.884 1.00 37.72 217 ALA A O 1
ATOM 1709 N N . ASP A 1 218 ? 4.264 -15.230 -23.785 1.00 36.50 218 ASP A N 1
ATOM 1710 C CA . ASP A 1 218 ? 4.398 -16.646 -23.380 1.00 36.50 218 ASP A CA 1
ATOM 1711 C C . ASP A 1 218 ? 5.338 -16.889 -22.182 1.00 36.50 218 ASP A C 1
ATOM 1713 O O . ASP A 1 218 ? 6.339 -17.592 -22.273 1.00 36.50 218 ASP A O 1
ATOM 1717 N N . ALA A 1 219 ? 5.069 -16.253 -21.036 1.00 39.41 219 ALA A N 1
ATOM 1718 C CA . ALA A 1 219 ? 5.867 -16.479 -19.820 1.00 39.41 219 ALA A CA 1
ATOM 1719 C C . ALA A 1 219 ? 5.051 -16.487 -18.516 1.00 39.41 219 ALA A C 1
ATOM 1721 O O . ALA A 1 219 ? 5.549 -16.079 -17.464 1.00 39.41 219 ALA A O 1
ATOM 1722 N N . VAL A 1 220 ? 3.790 -16.931 -18.565 1.00 39.34 220 VAL A N 1
ATOM 1723 C CA . VAL A 1 220 ? 2.995 -17.161 -17.346 1.00 39.34 220 VAL A CA 1
ATOM 1724 C C . VAL A 1 220 ? 2.210 -18.474 -17.434 1.00 39.34 220 VAL A C 1
ATOM 1726 O O . VAL A 1 220 ? 0.999 -18.495 -17.253 1.00 39.34 220 VAL A O 1
ATOM 1729 N N . GLU A 1 221 ? 2.914 -19.573 -17.690 1.00 40.47 221 GLU A N 1
ATOM 1730 C CA . GLU A 1 221 ? 2.450 -20.930 -17.382 1.00 40.47 221 GLU A CA 1
ATOM 1731 C C . GLU A 1 221 ? 3.627 -21.698 -16.758 1.00 40.47 221 GLU A C 1
ATOM 1733 O O . GLU A 1 221 ? 4.488 -22.196 -17.467 1.00 40.47 221 GLU A O 1
ATOM 1738 N N . ASP A 1 222 ? 3.736 -21.655 -15.424 1.00 31.19 222 ASP A N 1
ATOM 1739 C CA . ASP A 1 222 ? 4.378 -22.701 -14.604 1.00 31.19 222 ASP A CA 1
ATOM 1740 C C . ASP A 1 222 ? 4.222 -22.339 -13.115 1.00 31.19 222 ASP A C 1
ATOM 1742 O O . ASP A 1 222 ? 5.077 -21.706 -12.489 1.00 31.19 222 ASP A O 1
ATOM 1746 N N . VAL A 1 223 ? 3.060 -22.681 -12.549 1.00 41.19 223 VAL A N 1
ATOM 1747 C CA . VAL A 1 223 ? 2.842 -22.753 -11.096 1.00 41.19 223 VAL A CA 1
ATOM 1748 C C . VAL A 1 223 ? 2.014 -24.005 -10.789 1.00 41.19 223 VAL A C 1
ATOM 1750 O O . VAL A 1 223 ? 0.821 -23.917 -10.529 1.00 41.19 223 VAL A O 1
ATOM 1753 N N . GLU A 1 224 ? 2.677 -25.157 -10.813 1.00 33.94 224 GLU A N 1
ATOM 1754 C CA . GLU A 1 224 ? 2.350 -26.411 -10.108 1.00 33.94 224 GLU A CA 1
ATOM 1755 C C . GLU A 1 224 ? 3.740 -26.968 -9.731 1.00 33.94 224 GLU A C 1
ATOM 1757 O O . GLU A 1 224 ? 4.626 -26.998 -10.577 1.00 33.94 224 GLU A O 1
ATOM 1762 N N . ASP A 1 225 ? 4.162 -27.246 -8.499 1.00 28.86 225 ASP A N 1
ATOM 1763 C CA . ASP A 1 225 ? 3.668 -28.125 -7.432 1.00 28.86 225 ASP A CA 1
ATOM 1764 C C . ASP A 1 225 ? 4.814 -28.037 -6.360 1.00 28.86 225 ASP A C 1
ATOM 1766 O O . ASP A 1 225 ? 5.973 -27.839 -6.739 1.00 28.86 225 ASP A O 1
ATOM 1770 N N . VAL A 1 226 ? 4.670 -28.012 -5.028 1.00 34.22 226 VAL A N 1
ATOM 1771 C CA . VAL A 1 226 ? 4.323 -29.130 -4.133 1.00 34.22 226 VAL A CA 1
ATOM 1772 C C . VAL A 1 226 ? 4.154 -28.596 -2.688 1.00 34.22 226 VAL A C 1
ATOM 1774 O O . VAL A 1 226 ? 5.025 -27.896 -2.162 1.00 34.22 226 VAL A O 1
ATOM 1777 N N . GLU A 1 227 ? 3.004 -28.946 -2.106 1.00 29.50 227 GLU A N 1
ATOM 1778 C CA . GLU A 1 227 ? 2.642 -29.342 -0.719 1.00 29.50 227 GLU A CA 1
ATOM 1779 C C . GLU A 1 227 ? 3.747 -29.299 0.377 1.00 29.50 227 GLU A C 1
ATOM 1781 O O . GLU A 1 227 ? 4.851 -29.807 0.204 1.00 29.50 227 GLU A O 1
ATOM 1786 N N . ASP A 1 228 ? 3.588 -28.560 1.484 1.00 28.95 228 ASP A N 1
ATOM 1787 C CA . ASP A 1 228 ? 2.813 -28.845 2.720 1.00 28.95 228 ASP A CA 1
ATOM 1788 C C . ASP A 1 228 ? 3.419 -29.936 3.635 1.00 28.95 228 ASP A C 1
ATOM 1790 O O . ASP A 1 228 ? 3.412 -31.099 3.256 1.00 28.95 228 ASP A O 1
ATOM 1794 N N . VAL A 1 229 ? 3.903 -29.567 4.841 1.00 31.48 229 VAL A N 1
ATOM 1795 C CA . VAL A 1 229 ? 3.854 -30.392 6.077 1.00 31.48 229 VAL A CA 1
ATOM 1796 C C . VAL A 1 229 ? 3.912 -29.493 7.331 1.00 31.48 229 VAL A C 1
ATOM 1798 O O . VAL A 1 229 ? 4.835 -28.699 7.532 1.00 31.48 229 VAL A O 1
ATOM 1801 N N . GLU A 1 230 ? 2.903 -29.706 8.172 1.00 28.50 230 GLU A N 1
ATOM 1802 C CA . GLU A 1 230 ? 2.556 -29.166 9.490 1.00 28.50 230 GLU A CA 1
ATOM 1803 C C . GLU A 1 230 ? 3.535 -29.394 10.674 1.00 28.50 230 GLU A C 1
ATOM 1805 O O . GLU A 1 230 ? 4.268 -30.375 10.747 1.00 28.50 230 GLU A O 1
ATOM 1810 N N . GLU A 1 231 ? 3.422 -28.460 11.634 1.00 27.22 231 GLU A N 1
ATOM 1811 C CA . GLU A 1 231 ? 3.281 -28.604 13.104 1.00 27.22 231 GLU A CA 1
ATOM 1812 C C . GLU A 1 231 ? 4.297 -29.404 13.968 1.00 27.22 231 GLU A C 1
ATOM 1814 O O . GLU A 1 231 ? 4.486 -30.608 13.833 1.00 27.22 231 GLU A O 1
ATOM 1819 N N . GLY A 1 232 ? 4.813 -28.739 15.023 1.00 23.80 232 GLY A N 1
ATOM 1820 C CA . GLY A 1 232 ? 4.888 -29.368 16.352 1.00 23.80 232 GLY A CA 1
ATOM 1821 C C . GLY A 1 232 ? 6.150 -29.184 17.225 1.00 23.80 232 GLY A C 1
ATOM 1822 O O . GLY A 1 232 ? 7.151 -29.858 17.029 1.00 23.80 232 GLY A O 1
ATOM 1823 N N . VAL A 1 233 ? 5.988 -28.390 18.299 1.00 27.19 233 VAL A N 1
ATOM 1824 C CA . VAL A 1 233 ? 6.344 -28.699 19.714 1.00 27.19 233 VAL A CA 1
ATOM 1825 C C . VAL A 1 233 ? 7.823 -28.626 20.212 1.00 27.19 233 VAL A C 1
ATOM 1827 O O . VAL A 1 233 ? 8.704 -29.376 19.809 1.00 27.19 233 VAL A O 1
ATOM 1830 N N . GLU A 1 234 ? 8.038 -27.731 21.198 1.00 27.22 234 GLU A N 1
ATOM 1831 C CA . GLU A 1 234 ? 9.107 -27.668 22.238 1.00 27.22 234 GLU A CA 1
ATOM 1832 C C . GLU A 1 234 ? 9.251 -28.985 23.056 1.00 27.22 234 GLU A C 1
ATOM 1834 O O . GLU A 1 234 ? 8.240 -29.676 23.153 1.00 27.22 234 GLU A O 1
ATOM 1839 N N . PRO A 1 235 ? 10.378 -29.352 23.746 1.00 38.78 235 PRO A N 1
ATOM 1840 C CA . PRO A 1 235 ? 10.983 -28.540 24.830 1.00 38.78 235 PRO A CA 1
ATOM 1841 C C . PRO A 1 235 ? 12.493 -28.729 25.194 1.00 38.78 235 PRO A C 1
ATOM 1843 O O . PRO A 1 235 ? 13.154 -29.681 24.800 1.00 38.78 235 PRO A O 1
ATOM 1846 N N . GLU A 1 236 ? 12.977 -27.779 26.020 1.00 29.16 236 GLU A N 1
ATOM 1847 C CA . GLU A 1 236 ? 14.038 -27.779 27.070 1.00 29.16 236 GLU A CA 1
ATOM 1848 C C . GLU A 1 236 ? 15.408 -28.507 26.908 1.00 29.16 236 GLU A C 1
ATOM 1850 O O . GLU A 1 236 ? 15.469 -29.694 26.634 1.00 29.16 236 GLU A O 1
ATOM 1855 N N . VAL A 1 237 ? 16.531 -27.828 27.249 1.00 30.22 237 VAL A N 1
ATOM 1856 C CA . VAL A 1 237 ? 17.410 -28.052 28.444 1.00 30.22 237 VAL A CA 1
ATOM 1857 C C . VAL A 1 237 ? 18.593 -27.040 28.480 1.00 30.22 237 VAL A C 1
ATOM 1859 O O . VAL A 1 237 ? 19.031 -26.493 27.474 1.00 30.22 237 VAL A O 1
ATOM 1862 N N . LYS A 1 238 ? 19.037 -26.763 29.714 1.00 26.94 238 LYS A N 1
ATOM 1863 C CA . LYS A 1 238 ? 19.920 -25.732 30.291 1.00 26.94 238 LYS A CA 1
ATOM 1864 C C . LYS A 1 238 ? 21.442 -25.905 30.062 1.00 26.94 238 LYS A C 1
ATOM 1866 O O . LYS A 1 238 ? 21.930 -26.999 29.828 1.00 26.94 238 LYS A O 1
ATOM 1871 N N . GLU A 1 239 ? 22.142 -24.819 30.423 1.00 28.19 239 GLU A N 1
ATOM 1872 C CA . GLU A 1 239 ? 23.434 -24.750 31.147 1.00 28.19 239 GLU A CA 1
ATOM 1873 C C . GLU A 1 239 ? 24.729 -24.417 30.368 1.00 28.19 239 GLU A C 1
ATOM 1875 O O . GLU A 1 239 ? 24.945 -24.833 29.243 1.00 28.19 239 GLU A O 1
ATOM 1880 N N . GLU A 1 240 ? 25.597 -23.646 31.046 1.00 31.61 240 GLU A N 1
ATOM 1881 C CA . GLU A 1 240 ? 26.947 -23.182 30.666 1.00 31.61 240 GLU A CA 1
ATOM 1882 C C . GLU A 1 240 ? 27.077 -21.910 29.799 1.00 31.61 240 GLU A C 1
ATOM 1884 O O . GLU A 1 240 ? 27.059 -21.978 28.589 1.00 31.61 240 GLU A O 1
ATOM 1889 N N . VAL A 1 241 ? 27.302 -20.738 30.425 1.00 33.34 241 VAL A N 1
ATOM 1890 C CA . VAL A 1 241 ? 28.441 -19.801 30.189 1.00 33.34 241 VAL A CA 1
ATOM 1891 C C . VAL A 1 241 ? 28.349 -18.696 31.261 1.00 33.34 241 VAL A C 1
ATOM 1893 O O . VAL A 1 241 ? 27.816 -17.615 31.042 1.00 33.34 241 VAL A O 1
ATOM 1896 N N . LYS A 1 242 ? 28.860 -18.956 32.475 1.00 32.41 242 LYS A N 1
ATOM 1897 C CA . LYS A 1 242 ? 28.891 -17.976 33.590 1.00 32.41 242 LYS A CA 1
ATOM 1898 C C . LYS A 1 242 ? 30.301 -17.681 34.128 1.00 32.41 242 LYS A C 1
ATOM 1900 O O . LYS A 1 242 ? 30.456 -17.249 35.266 1.00 32.41 242 LYS A O 1
ATOM 1905 N N . LYS A 1 243 ? 31.361 -17.916 33.339 1.00 36.00 243 LYS A N 1
ATOM 1906 C CA . LYS A 1 243 ? 32.763 -17.820 33.817 1.00 36.00 243 LYS A CA 1
ATOM 1907 C C . LYS A 1 243 ? 33.652 -16.739 33.180 1.00 36.00 243 LYS A C 1
ATOM 1909 O O . LYS A 1 243 ? 34.799 -16.622 33.603 1.00 36.00 243 LYS A O 1
ATOM 1914 N N . LYS A 1 244 ? 33.176 -15.901 32.247 1.00 38.19 244 LYS A N 1
ATOM 1915 C CA . LYS A 1 244 ? 34.045 -14.889 31.595 1.00 38.19 244 LYS A CA 1
ATOM 1916 C C . LYS A 1 244 ? 33.996 -13.474 32.198 1.00 38.19 244 LYS A C 1
ATOM 1918 O O . LYS A 1 244 ? 35.024 -12.805 32.207 1.00 38.19 244 LYS A O 1
ATOM 1923 N N . ASP A 1 245 ? 32.906 -13.071 32.853 1.00 40.78 245 ASP A N 1
ATOM 1924 C CA . ASP A 1 245 ? 32.733 -11.687 33.351 1.00 40.78 245 ASP A CA 1
ATOM 1925 C C . ASP A 1 245 ? 33.563 -11.289 34.585 1.00 40.78 245 ASP A C 1
ATOM 1927 O O . ASP A 1 245 ? 33.572 -10.127 34.999 1.00 40.78 245 ASP A O 1
ATOM 1931 N N . LYS A 1 246 ? 34.300 -12.221 35.202 1.00 44.19 246 LYS A N 1
ATOM 1932 C CA . LYS A 1 246 ? 35.078 -11.922 36.419 1.00 44.19 246 LYS A CA 1
ATOM 1933 C C . LYS A 1 246 ? 36.518 -11.470 36.150 1.00 44.19 246 LYS A C 1
ATOM 1935 O O . LYS A 1 246 ? 37.167 -11.000 37.084 1.00 44.19 246 LYS A O 1
ATOM 1940 N N . LYS A 1 247 ? 37.020 -11.573 34.910 1.00 41.84 247 LYS A N 1
ATOM 1941 C CA . LYS A 1 247 ? 38.419 -11.238 34.578 1.00 41.84 247 LYS A CA 1
ATOM 1942 C C . LYS A 1 247 ? 38.600 -9.770 34.169 1.00 41.84 247 LYS A C 1
ATOM 1944 O O . LYS A 1 247 ? 39.482 -9.109 34.708 1.00 41.84 247 LYS A O 1
ATOM 1949 N N . ASP A 1 248 ? 37.687 -9.205 33.380 1.00 45.91 248 ASP A N 1
ATOM 1950 C CA . ASP A 1 248 ? 37.819 -7.823 32.878 1.00 45.91 248 ASP A CA 1
ATOM 1951 C C . ASP A 1 248 ? 37.512 -6.730 33.922 1.00 45.91 248 ASP A C 1
ATOM 1953 O O . ASP A 1 248 ? 37.916 -5.570 33.783 1.00 45.91 248 ASP A O 1
ATOM 1957 N N . LYS A 1 249 ? 36.849 -7.084 35.033 1.00 46.38 249 LYS A N 1
ATOM 1958 C CA . LYS A 1 249 ? 36.539 -6.136 36.119 1.00 46.38 249 LYS A CA 1
ATOM 1959 C C . LYS A 1 249 ? 37.745 -5.832 37.024 1.00 46.38 249 LYS A C 1
ATOM 1961 O O . LYS A 1 249 ? 37.713 -4.832 37.743 1.00 46.38 249 LYS A O 1
ATOM 1966 N N . LYS A 1 250 ? 38.810 -6.646 36.981 1.00 46.03 250 LYS A N 1
ATOM 1967 C CA . LYS A 1 250 ? 40.031 -6.435 37.781 1.00 46.03 250 LYS A CA 1
ATOM 1968 C C . LYS A 1 250 ? 40.981 -5.434 37.110 1.00 46.03 250 LYS A C 1
ATOM 1970 O O . LYS A 1 250 ? 41.389 -4.470 37.753 1.00 46.03 250 LYS A O 1
ATOM 1975 N N . ASP A 1 251 ? 41.179 -5.538 35.797 1.00 51.00 251 ASP A N 1
ATOM 1976 C CA . ASP A 1 251 ? 42.117 -4.677 35.056 1.00 51.00 251 ASP A CA 1
ATOM 1977 C C . ASP A 1 251 ? 41.646 -3.213 34.915 1.00 51.00 251 ASP A C 1
ATOM 1979 O O . ASP A 1 251 ? 42.452 -2.284 34.791 1.00 51.00 251 ASP A O 1
ATOM 1983 N N . LYS A 1 252 ? 40.332 -2.957 35.012 1.00 52.72 252 LYS A N 1
ATOM 1984 C CA . LYS A 1 252 ? 39.771 -1.593 34.953 1.00 52.72 252 LYS A CA 1
ATOM 1985 C C . LYS A 1 252 ? 39.935 -0.807 36.265 1.00 52.72 252 LYS A C 1
ATOM 1987 O O . LYS A 1 252 ? 39.924 0.426 36.230 1.00 52.72 252 LYS A O 1
ATOM 1992 N N . LYS A 1 253 ? 40.119 -1.481 37.411 1.00 53.19 253 LYS A N 1
ATOM 1993 C CA . LYS A 1 253 ? 40.298 -0.827 38.724 1.00 53.19 253 LYS A CA 1
ATOM 1994 C C . LYS A 1 253 ? 41.737 -0.331 38.918 1.00 53.19 253 LYS A C 1
ATOM 1996 O O . LYS A 1 253 ? 41.927 0.797 39.376 1.00 53.19 253 LYS A O 1
ATOM 2001 N N . ASP A 1 254 ? 42.727 -1.082 38.439 1.00 57.19 254 ASP A N 1
ATOM 2002 C CA . ASP A 1 254 ? 44.148 -0.721 38.570 1.00 57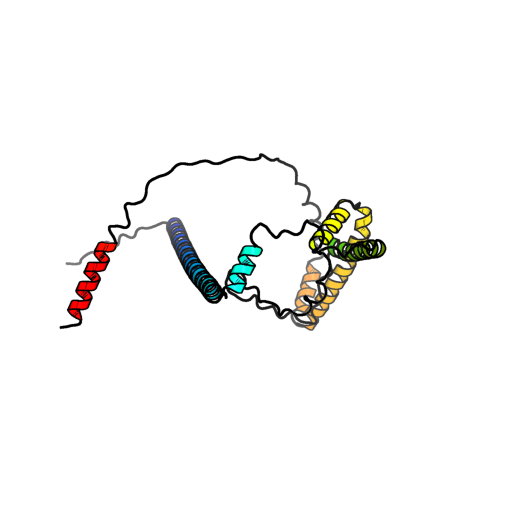.19 254 ASP A CA 1
ATOM 2003 C C . ASP A 1 254 ? 44.562 0.435 37.640 1.00 57.19 254 ASP A C 1
ATOM 2005 O O . ASP A 1 254 ? 45.381 1.288 37.999 1.00 57.19 254 ASP A O 1
ATOM 2009 N N . LYS A 1 255 ? 43.914 0.568 36.473 1.00 57.72 255 LYS A N 1
ATOM 2010 C CA . LYS A 1 255 ? 44.163 1.688 35.546 1.00 57.72 255 LYS A CA 1
ATOM 2011 C C . LYS A 1 255 ? 43.589 3.024 36.041 1.00 57.72 255 LYS A C 1
ATOM 2013 O O . LYS A 1 255 ? 44.126 4.079 35.697 1.00 57.72 255 LYS A O 1
ATOM 2018 N N . LYS A 1 256 ? 42.531 3.000 36.866 1.00 56.34 256 LYS A N 1
ATOM 2019 C CA . LYS A 1 256 ? 41.912 4.211 37.437 1.00 56.34 256 LYS A CA 1
ATOM 2020 C C . LYS A 1 256 ? 42.735 4.767 38.607 1.00 56.34 256 LYS A C 1
ATOM 2022 O O . LYS A 1 256 ? 42.989 5.968 38.634 1.00 56.34 256 LYS A O 1
ATOM 2027 N N . ALA A 1 257 ? 43.277 3.900 39.468 1.00 59.06 257 ALA A N 1
ATOM 2028 C CA . ALA A 1 257 ? 44.142 4.303 40.582 1.00 59.06 257 ALA A CA 1
ATOM 2029 C C . ALA A 1 257 ? 45.476 4.930 40.119 1.00 59.06 257 ALA A C 1
ATOM 2031 O O . ALA A 1 257 ? 45.948 5.907 40.701 1.00 59.06 257 ALA A O 1
ATOM 2032 N N . LYS A 1 258 ? 46.059 4.440 39.013 1.00 60.72 258 LYS A N 1
ATOM 2033 C CA . LYS A 1 258 ? 47.313 4.991 38.462 1.00 60.72 258 LYS A CA 1
ATOM 2034 C C . LYS A 1 258 ? 47.136 6.356 37.777 1.00 60.72 258 LYS A C 1
ATOM 2036 O O . LYS A 1 258 ? 48.085 7.134 37.718 1.00 60.72 258 LYS A O 1
ATOM 2041 N N . LYS A 1 259 ? 45.933 6.673 37.279 1.00 62.56 259 LYS A N 1
ATOM 2042 C CA . LYS A 1 259 ? 45.630 7.971 36.644 1.00 62.56 259 LYS A CA 1
ATOM 2043 C C . LYS A 1 259 ? 45.326 9.070 37.668 1.00 62.56 259 LYS A C 1
ATOM 2045 O O . LYS A 1 259 ? 45.570 10.239 37.386 1.00 62.56 259 LYS A O 1
ATOM 2050 N N . GLU A 1 260 ? 44.834 8.699 38.847 1.00 58.31 260 GLU A N 1
ATOM 2051 C CA . GLU A 1 260 ? 44.484 9.641 39.915 1.00 58.31 260 GLU A CA 1
ATOM 2052 C C . GLU A 1 260 ? 45.705 10.063 40.749 1.00 58.31 260 GLU A C 1
ATOM 2054 O O . GLU A 1 260 ? 45.809 11.223 41.137 1.00 58.31 260 GLU A O 1
ATOM 2059 N N . LYS A 1 261 ? 46.705 9.180 40.903 1.00 63.31 261 LYS A N 1
ATOM 2060 C CA . LYS A 1 261 ? 47.969 9.514 41.584 1.00 63.31 261 LYS A CA 1
ATOM 2061 C C . LYS A 1 261 ? 48.887 10.439 40.767 1.00 63.31 261 LYS A C 1
ATOM 2063 O O . LYS A 1 261 ? 49.643 11.196 41.348 1.00 63.31 261 LYS A O 1
ATOM 2068 N N . LYS A 1 262 ? 48.771 10.442 39.431 1.00 60.88 262 LYS A N 1
ATOM 2069 C CA . LYS A 1 262 ? 49.564 11.304 38.524 1.00 60.88 262 LYS A CA 1
ATOM 2070 C C . LYS A 1 262 ? 48.964 12.706 38.303 1.00 60.88 262 LYS A C 1
ATOM 2072 O O . LYS A 1 262 ? 49.466 13.465 37.487 1.00 60.88 262 LYS A O 1
ATOM 2077 N N . ARG A 1 263 ? 47.835 13.019 38.949 1.00 58.84 263 ARG A N 1
ATOM 2078 C CA . ARG A 1 263 ? 47.141 14.320 38.855 1.00 58.84 263 ARG A CA 1
ATOM 2079 C C . ARG A 1 263 ? 47.235 15.156 40.138 1.00 58.84 263 ARG A C 1
ATOM 2081 O O . ARG A 1 263 ? 46.669 16.242 40.174 1.00 58.84 263 ARG A O 1
ATOM 2088 N N . LYS A 1 264 ? 47.895 14.641 41.178 1.00 58.78 264 LYS A N 1
ATOM 2089 C CA . LYS A 1 264 ? 48.057 15.288 42.490 1.00 58.78 264 LYS A CA 1
ATOM 2090 C C . LYS A 1 264 ? 49.527 15.470 42.894 1.00 58.78 264 LYS A C 1
ATOM 2092 O O . LYS A 1 264 ? 49.796 15.713 44.064 1.00 58.78 264 LYS A O 1
ATOM 2097 N N . GLU A 1 265 ? 50.440 15.358 41.935 1.00 49.81 265 GLU A N 1
ATOM 2098 C CA . GLU A 1 265 ? 51.869 15.652 42.085 1.00 49.81 265 GLU A CA 1
ATOM 2099 C C . GLU A 1 265 ? 52.268 16.678 41.024 1.00 49.81 265 GLU A C 1
ATOM 2101 O O . GLU A 1 265 ? 51.765 16.533 39.880 1.00 49.81 265 GLU A O 1
#